Protein AF-A0A7X2D5R6-F1 (afdb_monomer)

Sequence (200 aa):
YLMQLVDGNRIDLSFFNINRIDELRKDSLTEVLLDKDHIIPNLLDPSESSYLIKQPTEKLFNDCCDEFMFGLISHIPKTIWRKELPLLKAYIDVVLRKPLIKMFEWDIGIKTGFRTSIGKAGRHLQKYLEPEIYKEFEQTYTDSNYDNIWNSLFLFYKLFKKTAESVAQEYGFQFPEEAGKRALEFLKHIKQLPENARGR

Radius of gyration: 21.43 Å; Cα contacts (8 Å, |Δi|>4): 187; chains: 1; bounding box: 44×37×64 Å

Structure (mmCIF, N/CA/C/O backbone):
data_AF-A0A7X2D5R6-F1
#
_entry.id   AF-A0A7X2D5R6-F1
#
loop_
_atom_site.group_PDB
_atom_site.id
_atom_site.type_symbol
_atom_site.label_atom_id
_atom_site.label_alt_id
_atom_site.label_comp_id
_atom_site.label_asym_id
_atom_site.label_entity_id
_atom_site.label_seq_id
_atom_site.pdbx_PDB_ins_code
_atom_site.Cartn_x
_atom_site.Cartn_y
_atom_site.Cartn_z
_atom_site.occupancy
_atom_site.B_iso_or_equiv
_atom_site.auth_seq_id
_atom_site.auth_comp_id
_atom_site.auth_asym_id
_atom_site.auth_atom_id
_atom_site.pdbx_PDB_model_num
ATOM 1 N N . TYR A 1 1 ? -7.175 3.248 -27.393 1.00 88.81 1 TYR A N 1
ATOM 2 C CA . TYR A 1 1 ? -8.245 2.281 -27.684 1.00 88.81 1 TYR A CA 1
ATOM 3 C C . TYR A 1 1 ? -8.061 1.067 -26.803 1.00 88.81 1 TYR A C 1
ATOM 5 O O . TYR A 1 1 ? -6.948 0.579 -26.680 1.00 88.81 1 TYR A O 1
ATOM 13 N N . LEU A 1 2 ? -9.141 0.610 -26.177 1.00 92.25 2 LEU A N 1
ATOM 14 C CA . LEU A 1 2 ? -9.171 -0.635 -25.414 1.00 92.25 2 LEU A CA 1
ATOM 15 C C . LEU A 1 2 ? -10.038 -1.601 -26.215 1.00 92.25 2 LEU A C 1
ATOM 17 O O . LEU A 1 2 ? -11.188 -1.272 -26.507 1.00 92.25 2 LEU A O 1
ATOM 21 N N . MET A 1 3 ? -9.481 -2.733 -26.631 1.00 95.00 3 MET A N 1
ATOM 22 C CA . MET A 1 3 ? -10.167 -3.706 -27.479 1.00 95.00 3 MET A CA 1
ATOM 23 C C . MET A 1 3 ? -10.295 -5.030 -26.735 1.00 95.00 3 MET A C 1
ATOM 25 O O . MET A 1 3 ? -9.289 -5.620 -26.347 1.00 95.00 3 MET A O 1
ATOM 29 N N . GLN A 1 4 ? -11.533 -5.488 -26.555 1.00 96.06 4 GLN A N 1
ATOM 30 C CA . GLN A 1 4 ? -11.847 -6.826 -26.065 1.00 96.06 4 GLN A CA 1
ATOM 31 C C . GLN A 1 4 ? -12.240 -7.689 -27.266 1.00 96.06 4 GLN A C 1
ATOM 33 O O . GLN A 1 4 ? -13.256 -7.427 -27.909 1.00 96.06 4 GLN A O 1
ATOM 38 N N . LEU A 1 5 ? -11.415 -8.681 -27.586 1.00 95.56 5 LEU A N 1
ATOM 39 C CA . LEU A 1 5 ? -11.642 -9.597 -28.697 1.00 95.56 5 LEU A CA 1
ATOM 40 C C . LEU A 1 5 ? -12.599 -10.722 -28.282 1.00 95.56 5 LEU A C 1
ATOM 42 O O . LEU A 1 5 ? -12.761 -11.027 -27.097 1.00 95.56 5 LEU A O 1
ATOM 46 N N . VAL A 1 6 ? -13.250 -11.328 -29.279 1.00 96.94 6 VAL A N 1
ATOM 47 C CA . VAL A 1 6 ? -14.283 -12.367 -29.095 1.00 96.94 6 VAL A CA 1
ATOM 48 C C . VAL A 1 6 ? -13.713 -13.645 -28.472 1.00 96.94 6 VAL A C 1
ATOM 50 O O . VAL A 1 6 ? -14.423 -14.364 -27.778 1.00 96.94 6 VAL A O 1
ATOM 53 N N . ASP A 1 7 ? -12.425 -13.905 -28.676 1.00 96.00 7 ASP A N 1
ATOM 54 C CA . ASP A 1 7 ? -11.695 -15.030 -28.087 1.00 96.00 7 ASP A CA 1
ATOM 55 C C . ASP A 1 7 ? -11.269 -14.789 -26.623 1.00 96.00 7 ASP A C 1
ATOM 57 O O . ASP A 1 7 ? -10.663 -15.660 -26.004 1.00 96.00 7 ASP A O 1
ATOM 61 N N . GLY A 1 8 ? -11.584 -13.619 -26.057 1.00 95.00 8 GLY A N 1
ATOM 62 C CA . GLY A 1 8 ? -11.237 -13.243 -24.688 1.00 95.00 8 GLY A CA 1
ATOM 63 C C . GLY A 1 8 ? -9.917 -12.479 -24.551 1.00 95.00 8 GLY A C 1
ATOM 64 O O . GLY A 1 8 ? -9.664 -11.925 -23.478 1.00 95.00 8 GLY A O 1
ATOM 65 N N . ASN A 1 9 ? -9.109 -12.360 -25.611 1.00 95.94 9 ASN A N 1
ATOM 66 C CA . ASN A 1 9 ? -7.891 -11.553 -25.575 1.00 95.94 9 ASN A CA 1
ATOM 67 C C . ASN A 1 9 ? -8.219 -10.057 -25.488 1.00 95.94 9 ASN A C 1
ATOM 69 O O . ASN A 1 9 ? -9.166 -9.563 -26.103 1.00 95.94 9 ASN A O 1
ATOM 73 N N . ARG A 1 10 ? -7.408 -9.314 -24.733 1.00 96.31 10 ARG A N 1
ATOM 74 C CA . ARG A 1 10 ? -7.518 -7.858 -24.618 1.00 96.31 10 ARG A CA 1
ATOM 75 C C . ARG A 1 10 ? -6.258 -7.195 -25.154 1.00 96.31 10 ARG A C 1
ATOM 77 O O . ARG A 1 10 ? -5.157 -7.556 -24.753 1.00 96.31 10 ARG A O 1
ATOM 84 N N . ILE A 1 11 ? -6.440 -6.192 -26.008 1.00 95.44 11 ILE A N 1
ATOM 85 C CA . ILE A 1 11 ? -5.359 -5.365 -26.547 1.00 95.44 11 ILE A CA 1
ATOM 86 C C . ILE A 1 11 ? -5.636 -3.906 -26.194 1.00 95.44 11 ILE A C 1
ATOM 88 O O . ILE A 1 11 ? -6.674 -3.346 -26.557 1.00 95.44 11 ILE A O 1
ATOM 92 N N . ASP A 1 12 ? -4.672 -3.276 -25.530 1.00 94.81 12 ASP A N 1
ATOM 93 C CA . ASP A 1 12 ? -4.676 -1.841 -25.271 1.00 94.81 12 ASP A CA 1
ATOM 94 C C . ASP A 1 12 ? -3.783 -1.167 -26.327 1.00 94.81 12 ASP A C 1
ATOM 96 O O . ASP A 1 12 ? -2.559 -1.233 -26.268 1.00 94.81 12 ASP A O 1
ATOM 100 N N . LEU A 1 13 ? -4.403 -0.534 -27.328 1.00 94.25 13 LEU A N 1
ATOM 101 C CA . LEU A 1 13 ? -3.713 0.148 -28.428 1.00 94.25 13 LEU A CA 1
ATOM 102 C C . LEU A 1 13 ? -3.698 1.658 -28.197 1.00 94.25 13 LEU A C 1
ATOM 104 O O . LEU A 1 13 ? -4.754 2.281 -28.064 1.00 94.25 13 LEU A O 1
ATOM 108 N N . SER A 1 14 ? -2.521 2.271 -28.229 1.00 91.06 14 SER A N 1
ATOM 109 C CA . SER A 1 14 ? -2.362 3.718 -28.065 1.00 91.06 14 SER A CA 1
ATOM 110 C C . SER A 1 14 ? -1.668 4.343 -29.270 1.00 91.06 14 SER A C 1
ATOM 112 O O . SER A 1 14 ? -0.800 3.730 -29.881 1.00 91.06 14 SER A O 1
ATOM 114 N N . PHE A 1 15 ? -2.055 5.576 -29.599 1.00 91.44 15 PHE A N 1
ATOM 115 C CA . PHE A 1 15 ? -1.402 6.396 -30.616 1.00 91.44 15 PHE A CA 1
ATOM 116 C C . PHE A 1 15 ? -0.708 7.560 -29.921 1.00 91.44 15 PHE A C 1
ATOM 118 O O . PHE A 1 15 ? -1.297 8.204 -29.050 1.00 91.44 15 PHE A O 1
ATOM 125 N N . PHE A 1 16 ? 0.526 7.845 -30.318 1.00 89.50 16 PHE A N 1
ATOM 126 C CA . PHE A 1 16 ? 1.316 8.932 -29.755 1.00 89.50 16 PHE A CA 1
ATOM 127 C C . PHE A 1 16 ? 1.839 9.827 -30.873 1.00 89.50 16 PHE A C 1
ATOM 129 O O . PHE A 1 16 ? 2.088 9.373 -31.988 1.00 89.50 16 PHE A O 1
ATOM 136 N N . ASN A 1 17 ? 1.984 11.118 -30.575 1.00 92.38 17 ASN A N 1
ATOM 137 C CA . ASN A 1 17 ? 2.644 12.045 -31.483 1.00 92.38 17 ASN A CA 1
ATOM 138 C C . ASN A 1 17 ? 4.143 11.721 -31.532 1.00 92.38 17 ASN A C 1
ATOM 140 O O . ASN A 1 17 ? 4.739 11.442 -30.491 1.00 92.38 17 ASN A O 1
ATOM 144 N N . ILE A 1 18 ? 4.749 11.810 -32.716 1.00 91.00 18 ILE A N 1
ATOM 145 C CA . ILE A 1 18 ? 6.157 11.463 -32.921 1.00 91.00 18 ILE A CA 1
ATOM 146 C C . ILE A 1 18 ? 7.123 12.283 -32.057 1.00 91.00 18 ILE A C 1
ATOM 148 O O . ILE A 1 18 ? 8.162 11.786 -31.643 1.00 91.00 18 ILE A O 1
ATOM 152 N N . ASN A 1 19 ? 6.735 13.495 -31.658 1.00 91.88 19 ASN A N 1
ATOM 153 C CA . ASN A 1 19 ? 7.523 14.337 -30.757 1.00 91.88 19 ASN A CA 1
ATOM 154 C C . ASN A 1 19 ? 7.674 13.744 -29.340 1.00 91.88 19 ASN A C 1
ATOM 156 O O . ASN A 1 19 ? 8.406 14.291 -28.523 1.00 91.88 19 ASN A O 1
ATOM 160 N N . ARG A 1 20 ? 6.965 12.652 -29.022 1.00 90.06 20 ARG A N 1
ATOM 161 C CA . ARG A 1 20 ? 7.019 11.937 -27.736 1.00 90.06 20 ARG A CA 1
ATOM 162 C C . ARG A 1 20 ? 7.785 10.616 -27.822 1.00 90.06 20 ARG A C 1
ATOM 164 O O . ARG A 1 20 ? 7.704 9.815 -26.896 1.00 90.06 20 ARG A O 1
ATOM 171 N N . ILE A 1 21 ? 8.508 10.364 -28.914 1.00 89.00 21 ILE A N 1
ATOM 172 C CA . ILE A 1 21 ? 9.178 9.079 -29.162 1.00 89.00 21 ILE A CA 1
ATOM 173 C C . ILE A 1 21 ? 10.185 8.697 -28.069 1.00 89.00 21 ILE A C 1
ATOM 175 O O . ILE A 1 21 ? 10.327 7.522 -27.742 1.00 89.00 21 ILE A O 1
ATOM 179 N N . ASP A 1 22 ? 10.806 9.682 -27.416 1.00 86.81 22 ASP A N 1
ATOM 180 C CA . ASP A 1 22 ? 11.713 9.441 -26.291 1.00 86.81 22 ASP A CA 1
ATOM 181 C C . ASP A 1 22 ? 11.013 8.866 -25.051 1.00 86.81 22 ASP A C 1
ATOM 183 O O . ASP A 1 22 ? 11.663 8.260 -24.197 1.00 86.81 22 ASP A O 1
ATOM 187 N N . GLU A 1 23 ? 9.687 8.991 -24.939 1.00 88.56 23 GLU A N 1
ATOM 188 C CA . GLU A 1 23 ? 8.932 8.372 -23.848 1.00 88.56 23 GLU A CA 1
ATOM 189 C C . GLU A 1 23 ? 8.935 6.842 -23.916 1.00 88.56 23 GLU A C 1
ATOM 191 O O . GLU A 1 23 ? 8.762 6.210 -22.875 1.00 88.56 23 GLU A O 1
ATOM 196 N N . LEU A 1 24 ? 9.203 6.250 -25.088 1.00 84.00 24 LEU A N 1
ATOM 197 C CA . LEU A 1 24 ? 9.326 4.797 -25.260 1.00 84.00 24 LEU A CA 1
ATOM 198 C C . LEU A 1 24 ? 10.438 4.201 -24.385 1.00 84.00 24 LEU A C 1
ATOM 200 O O . LEU A 1 24 ? 10.332 3.065 -23.939 1.00 84.00 24 LEU A O 1
ATOM 204 N N . ARG A 1 25 ? 11.471 4.986 -24.050 1.00 83.31 25 ARG A N 1
ATOM 205 C CA . ARG A 1 25 ? 12.574 4.549 -23.176 1.00 83.31 25 ARG A CA 1
ATOM 206 C C . ARG A 1 25 ? 12.156 4.346 -21.716 1.00 83.31 25 ARG A C 1
ATOM 208 O O . ARG A 1 25 ? 12.940 3.819 -20.931 1.00 83.31 25 ARG A O 1
ATOM 215 N N . LYS A 1 26 ? 10.973 4.830 -21.315 1.00 84.44 26 LYS A N 1
ATOM 216 C CA . LYS A 1 26 ? 10.510 4.767 -19.919 1.00 84.44 26 LYS A CA 1
ATOM 217 C C . LYS A 1 26 ? 10.026 3.377 -19.524 1.00 84.44 26 LYS A C 1
ATOM 219 O O . LYS A 1 26 ? 10.131 3.034 -18.348 1.00 84.44 26 LYS A O 1
ATOM 224 N N . ASP A 1 27 ? 9.468 2.628 -20.471 1.00 88.12 27 ASP A N 1
ATOM 225 C CA . ASP A 1 27 ? 8.954 1.284 -20.234 1.00 88.12 27 ASP A CA 1
ATOM 226 C C . ASP A 1 27 ? 9.955 0.264 -20.762 1.00 88.12 27 ASP A C 1
ATOM 228 O O . ASP A 1 27 ? 10.171 0.150 -21.972 1.00 88.12 27 ASP A O 1
ATOM 232 N N . SER A 1 28 ? 10.573 -0.470 -19.840 1.00 89.69 28 SER A N 1
ATOM 233 C CA . SER A 1 28 ? 11.594 -1.451 -20.182 1.00 89.69 28 SER A CA 1
ATOM 234 C C . SER A 1 28 ? 11.036 -2.683 -20.883 1.00 89.69 28 SER A C 1
ATOM 236 O O . SER A 1 28 ? 11.834 -3.478 -21.351 1.00 89.69 28 SER A O 1
ATOM 238 N N . LEU A 1 29 ? 9.713 -2.862 -20.971 1.00 92.50 29 LEU A N 1
ATOM 239 C CA . LEU A 1 29 ? 9.083 -3.955 -21.722 1.00 92.50 29 LEU A CA 1
ATOM 240 C C . LEU A 1 29 ? 8.778 -3.589 -23.185 1.00 92.50 29 LEU A C 1
ATOM 242 O O . LEU A 1 29 ? 8.129 -4.363 -23.886 1.00 92.50 29 LEU A O 1
ATOM 246 N N . THR A 1 30 ? 9.211 -2.416 -23.654 1.00 91.19 30 THR A N 1
ATOM 247 C CA . THR A 1 30 ? 8.943 -1.966 -25.025 1.00 91.19 30 THR A CA 1
ATOM 248 C C . THR A 1 30 ? 9.749 -2.770 -26.041 1.00 91.19 30 THR A C 1
ATOM 250 O O . THR A 1 30 ? 10.976 -2.752 -26.018 1.00 91.19 30 THR A O 1
ATOM 253 N N . GLU A 1 31 ? 9.054 -3.392 -26.991 1.00 91.81 31 GLU A N 1
ATOM 254 C CA . GLU A 1 31 ? 9.646 -4.088 -28.134 1.00 91.81 31 GLU A CA 1
ATOM 255 C C . GLU A 1 31 ? 9.260 -3.392 -29.448 1.00 91.81 31 GLU A C 1
ATOM 257 O O . GLU A 1 31 ? 8.090 -3.075 -29.688 1.00 91.81 31 GLU A O 1
ATOM 262 N N . VAL A 1 32 ? 10.248 -3.140 -30.312 1.00 91.75 32 VAL A N 1
ATOM 263 C CA . VAL A 1 32 ? 10.026 -2.505 -31.617 1.00 91.75 32 VAL A CA 1
ATOM 264 C C . VAL A 1 32 ? 9.710 -3.569 -32.655 1.00 91.75 32 VAL A C 1
ATOM 266 O O . VAL A 1 32 ? 10.590 -4.296 -33.102 1.00 91.75 32 VAL A O 1
ATOM 269 N N . LEU A 1 33 ? 8.452 -3.618 -33.089 1.00 93.88 33 LEU A N 1
ATOM 270 C CA . LEU A 1 33 ? 8.025 -4.545 -34.141 1.00 93.88 33 LEU A CA 1
ATOM 271 C C . LEU A 1 33 ? 8.303 -4.010 -35.556 1.00 93.88 33 LEU A C 1
ATOM 273 O O . LEU A 1 33 ? 8.523 -4.789 -36.479 1.00 93.88 33 LEU A O 1
ATOM 277 N N . LEU A 1 34 ? 8.253 -2.686 -35.745 1.00 93.81 34 LEU A N 1
ATOM 278 C CA . LEU A 1 34 ? 8.471 -2.033 -37.037 1.00 93.81 34 LEU A CA 1
ATOM 279 C C . LEU A 1 34 ? 8.881 -0.567 -36.852 1.00 93.81 34 LEU A C 1
ATOM 281 O O . LEU A 1 34 ? 8.163 0.195 -36.206 1.00 93.81 34 LEU A O 1
ATOM 285 N N . ASP A 1 35 ? 9.968 -0.165 -37.509 1.00 93.62 35 ASP A N 1
ATOM 286 C CA . ASP A 1 35 ? 10.365 1.233 -37.693 1.00 93.62 35 ASP A CA 1
ATOM 287 C C . ASP A 1 35 ? 10.563 1.504 -39.187 1.00 93.62 35 ASP A C 1
ATOM 289 O O . ASP A 1 35 ? 11.432 0.905 -39.819 1.00 93.62 35 ASP A O 1
ATOM 293 N N . LYS A 1 36 ? 9.719 2.358 -39.769 1.00 94.94 36 LYS A N 1
ATOM 294 C CA . LYS A 1 36 ? 9.753 2.653 -41.211 1.00 94.94 36 LYS A CA 1
ATOM 295 C C . LYS A 1 36 ? 10.716 3.779 -41.567 1.00 94.94 36 LYS A C 1
ATOM 297 O O . LYS A 1 36 ? 11.232 3.789 -42.678 1.00 94.94 36 LYS A O 1
ATOM 302 N N . ASP A 1 37 ? 10.921 4.706 -40.638 1.00 94.31 37 ASP A N 1
ATOM 303 C CA . ASP A 1 37 ? 11.643 5.957 -40.877 1.00 94.31 37 ASP A CA 1
ATOM 304 C C . ASP A 1 37 ? 12.981 5.999 -40.118 1.00 94.31 37 ASP A C 1
ATOM 306 O O . ASP A 1 37 ? 13.715 6.980 -40.216 1.00 94.31 37 ASP A O 1
ATOM 310 N N . HIS A 1 38 ? 13.313 4.930 -39.381 1.00 91.38 38 HIS A N 1
ATOM 311 C CA . HIS A 1 38 ? 14.522 4.808 -38.557 1.00 91.38 38 HIS A CA 1
ATOM 312 C C . HIS A 1 38 ? 14.634 5.907 -37.489 1.00 91.38 38 HIS A C 1
ATOM 314 O O . HIS A 1 38 ? 15.718 6.417 -37.202 1.00 91.38 38 HIS A O 1
ATOM 320 N N . ILE A 1 39 ? 13.491 6.296 -36.925 1.00 91.31 39 ILE A N 1
ATOM 321 C CA . ILE A 1 39 ? 13.370 7.383 -35.945 1.00 91.31 39 ILE A CA 1
ATOM 322 C C . ILE A 1 39 ? 13.212 6.875 -34.513 1.00 91.31 39 ILE A C 1
ATOM 324 O O . ILE A 1 39 ? 13.347 7.661 -33.574 1.00 91.31 39 ILE A O 1
ATOM 328 N N . ILE A 1 40 ? 12.929 5.583 -34.320 1.00 90.50 40 ILE A N 1
ATOM 329 C CA . ILE A 1 40 ? 12.796 4.999 -32.988 1.00 90.50 40 ILE A CA 1
ATOM 330 C C . ILE A 1 40 ? 14.186 4.951 -32.335 1.00 90.50 40 ILE A C 1
ATOM 332 O O . ILE A 1 40 ? 15.144 4.465 -32.940 1.00 90.50 40 ILE A O 1
ATOM 336 N N . PRO A 1 41 ? 14.338 5.469 -31.100 1.00 86.69 41 PRO A N 1
ATOM 337 C CA . PRO A 1 41 ? 15.615 5.434 -30.409 1.00 86.69 41 PRO A CA 1
ATOM 338 C C . PRO A 1 41 ? 16.054 3.995 -30.154 1.00 86.69 41 PRO A C 1
ATOM 340 O O . PRO A 1 41 ? 15.226 3.103 -29.999 1.00 86.69 41 PRO A O 1
ATOM 343 N N . ASN A 1 42 ? 17.364 3.787 -30.023 1.00 85.69 42 ASN A N 1
ATOM 344 C CA . ASN A 1 42 ? 17.878 2.484 -29.623 1.00 85.69 42 ASN A CA 1
ATOM 345 C C . ASN A 1 42 ? 17.340 2.126 -28.226 1.00 85.69 42 ASN A C 1
ATOM 347 O O . ASN A 1 42 ? 17.642 2.821 -27.247 1.00 85.69 42 ASN A O 1
ATOM 351 N N . LEU A 1 43 ? 16.509 1.087 -28.158 1.00 87.12 43 LEU A N 1
ATOM 352 C CA . LEU A 1 43 ? 15.939 0.569 -26.920 1.00 87.12 43 LEU A CA 1
ATOM 353 C C . LEU A 1 43 ? 16.800 -0.591 -26.418 1.00 87.12 43 LEU A C 1
ATOM 355 O O . LEU A 1 43 ? 17.436 -1.294 -27.199 1.00 87.12 43 LEU A O 1
ATOM 359 N N . LEU A 1 44 ? 16.839 -0.768 -25.099 1.00 85.69 44 LEU A N 1
ATOM 360 C CA . LEU A 1 44 ? 17.411 -1.974 -24.507 1.00 85.69 44 LEU A CA 1
ATOM 361 C C . LEU A 1 44 ? 16.471 -3.158 -24.744 1.00 85.69 44 LEU A C 1
ATOM 363 O O . LEU A 1 44 ? 15.273 -2.959 -24.950 1.00 85.69 44 LEU A O 1
ATOM 367 N N . ASP A 1 45 ? 17.012 -4.372 -24.650 1.00 87.00 45 ASP A N 1
ATOM 368 C CA . ASP A 1 45 ? 16.201 -5.584 -24.729 1.00 87.00 45 ASP A CA 1
ATOM 369 C C . ASP A 1 45 ? 15.071 -5.560 -23.680 1.00 87.00 45 ASP A C 1
ATOM 371 O O . ASP A 1 45 ? 15.314 -5.170 -22.522 1.00 87.00 45 ASP A O 1
ATOM 375 N N . PRO A 1 46 ? 13.847 -5.988 -24.057 1.00 89.06 46 PRO A N 1
ATOM 376 C CA . PRO A 1 46 ? 12.711 -5.998 -23.154 1.00 89.06 46 PRO A CA 1
ATOM 377 C C . PRO A 1 46 ? 13.016 -6.727 -21.840 1.00 89.06 46 PRO A C 1
ATOM 379 O O . PRO A 1 46 ? 13.443 -7.881 -21.819 1.00 89.06 46 PRO A O 1
ATOM 382 N N . SER A 1 47 ? 12.790 -6.050 -20.717 1.00 89.06 47 SER A N 1
ATOM 383 C CA . SER A 1 47 ? 13.041 -6.562 -19.366 1.00 89.06 47 SER A CA 1
ATOM 384 C C . SER A 1 47 ? 12.059 -5.977 -18.354 1.00 89.06 47 SER A C 1
ATOM 386 O O . SER A 1 47 ? 11.390 -4.983 -18.620 1.00 89.06 47 SER A O 1
ATOM 388 N N . GLU A 1 48 ? 12.001 -6.534 -17.144 1.00 87.62 48 GLU A N 1
ATOM 389 C CA . GLU A 1 48 ? 11.170 -5.995 -16.051 1.00 87.62 48 GLU A CA 1
ATOM 390 C C . GLU A 1 48 ? 11.850 -4.850 -15.272 1.00 87.62 48 GLU A C 1
ATOM 392 O O . GLU A 1 48 ? 11.352 -4.415 -14.233 1.00 87.62 48 GLU A O 1
ATOM 397 N N . SER A 1 49 ? 12.993 -4.347 -15.749 1.00 88.94 49 SER A N 1
ATOM 398 C CA . SER A 1 49 ? 13.850 -3.412 -15.007 1.00 88.94 49 SER A CA 1
ATOM 399 C C . SER A 1 49 ? 13.142 -2.128 -14.545 1.00 88.94 49 SER A C 1
ATOM 401 O O . SER A 1 49 ? 13.378 -1.679 -13.422 1.00 88.94 49 SER A O 1
ATOM 403 N N . SER A 1 50 ? 12.220 -1.559 -15.332 1.00 89.75 50 SER A N 1
ATOM 404 C CA . SER A 1 50 ? 11.448 -0.367 -14.943 1.00 89.75 50 SER A CA 1
ATOM 405 C C . SER A 1 50 ? 10.388 -0.631 -13.867 1.00 89.75 50 SER A C 1
ATOM 407 O O . SER A 1 50 ? 9.890 0.320 -13.261 1.00 89.75 50 SER A O 1
ATOM 409 N N . TYR A 1 51 ? 10.051 -1.899 -13.615 1.00 91.19 51 TYR A N 1
ATOM 410 C CA . TYR A 1 51 ? 9.042 -2.346 -12.646 1.00 91.19 51 TYR A CA 1
ATOM 411 C C . TYR A 1 51 ? 9.638 -2.833 -11.326 1.00 91.19 51 TYR A C 1
ATOM 413 O O . TYR A 1 51 ? 8.886 -3.144 -10.393 1.00 91.19 51 TYR A O 1
ATOM 421 N N . LEU A 1 52 ? 10.969 -2.911 -11.247 1.00 94.81 52 LEU A N 1
ATOM 422 C CA . LEU A 1 52 ? 11.669 -3.276 -10.028 1.00 94.81 52 LEU A CA 1
ATOM 423 C C . LEU A 1 52 ? 11.418 -2.247 -8.930 1.00 94.81 52 LEU A C 1
ATOM 425 O O . LEU A 1 52 ? 11.277 -1.042 -9.172 1.00 94.81 52 LEU A O 1
ATOM 429 N N . ILE A 1 53 ? 11.385 -2.746 -7.700 1.00 95.75 53 ILE A N 1
ATOM 430 C CA . ILE A 1 53 ? 11.265 -1.908 -6.515 1.00 95.75 53 ILE A CA 1
ATOM 431 C C . ILE A 1 53 ? 12.431 -0.922 -6.478 1.00 95.75 53 ILE A C 1
ATOM 433 O O . ILE A 1 53 ? 13.591 -1.289 -6.662 1.00 95.75 53 ILE A O 1
ATOM 437 N N . LYS A 1 54 ? 12.121 0.340 -6.183 1.00 95.12 54 LYS A N 1
ATOM 438 C CA . LYS A 1 54 ? 13.127 1.386 -5.984 1.00 95.12 54 LYS A CA 1
ATOM 439 C C . LYS A 1 54 ? 13.395 1.578 -4.500 1.00 95.12 54 LYS A C 1
ATOM 441 O O . LYS A 1 54 ? 12.461 1.567 -3.696 1.00 95.12 54 LYS A O 1
ATOM 446 N N . GLN A 1 55 ? 14.661 1.802 -4.164 1.00 97.19 55 GLN A N 1
ATOM 447 C CA . GLN A 1 55 ? 15.072 2.082 -2.791 1.00 97.19 55 GLN A CA 1
ATOM 448 C C . GLN A 1 55 ? 14.348 3.324 -2.243 1.00 97.19 55 GLN A C 1
ATOM 450 O O . GLN A 1 55 ? 14.160 4.295 -2.990 1.00 97.19 55 GLN A O 1
ATOM 455 N N . PRO A 1 56 ? 13.917 3.311 -0.970 1.00 97.69 56 PRO A N 1
ATOM 456 C CA . PRO A 1 56 ? 13.384 4.502 -0.331 1.00 97.69 56 PRO A CA 1
ATOM 457 C C . PRO A 1 56 ? 14.486 5.547 -0.146 1.00 97.69 56 PRO A C 1
ATOM 459 O O . PRO A 1 56 ? 15.620 5.227 0.199 1.00 97.69 56 PRO A O 1
ATOM 462 N N . THR A 1 57 ? 14.129 6.816 -0.313 1.00 98.25 57 THR A N 1
ATOM 463 C CA . THR A 1 57 ? 14.871 7.906 0.326 1.00 98.25 57 THR A CA 1
ATOM 464 C C . THR A 1 57 ? 14.242 8.187 1.685 1.00 98.25 57 THR A C 1
ATOM 466 O O . THR A 1 57 ? 13.055 7.915 1.875 1.00 98.25 57 THR A O 1
ATOM 469 N N . GLU A 1 58 ? 14.996 8.793 2.604 1.00 98.31 58 GLU A N 1
ATOM 470 C CA . GLU A 1 58 ? 14.463 9.201 3.911 1.00 98.31 58 GLU A CA 1
ATOM 471 C C . GLU A 1 58 ? 13.212 10.077 3.755 1.00 98.31 58 GLU A C 1
ATOM 473 O O . GLU A 1 58 ? 12.203 9.862 4.420 1.00 98.31 58 GLU A O 1
ATOM 478 N N . LYS A 1 59 ? 13.225 11.006 2.787 1.00 98.25 59 LYS A N 1
ATOM 479 C CA . LYS A 1 59 ? 12.060 11.840 2.480 1.00 98.25 59 LYS A CA 1
ATOM 480 C C . LYS A 1 59 ? 10.840 11.001 2.082 1.00 98.25 59 LYS A C 1
ATOM 482 O O . LYS A 1 59 ? 9.763 11.221 2.620 1.00 98.25 59 LYS A O 1
ATOM 487 N N . LEU A 1 60 ? 10.992 10.058 1.147 1.00 98.25 60 LEU A N 1
ATOM 488 C CA . LEU A 1 60 ? 9.872 9.222 0.699 1.00 98.25 60 LEU A CA 1
ATOM 489 C C . LEU A 1 60 ? 9.341 8.340 1.833 1.00 98.25 60 LEU A C 1
ATOM 491 O O . LEU A 1 60 ? 8.131 8.151 1.940 1.00 98.25 60 LEU A O 1
ATOM 495 N N . PHE A 1 61 ? 10.235 7.817 2.672 1.00 98.69 61 PHE A N 1
ATOM 496 C CA . PHE A 1 61 ? 9.865 7.059 3.861 1.00 98.69 61 PHE A CA 1
ATOM 497 C C . PHE A 1 61 ? 9.045 7.912 4.843 1.00 98.69 61 PHE A C 1
ATOM 499 O O . PHE A 1 61 ? 7.971 7.482 5.269 1.00 98.69 61 PHE A O 1
ATOM 506 N N . ASN A 1 62 ? 9.503 9.131 5.140 1.00 98.31 62 ASN A N 1
ATOM 507 C CA . ASN A 1 62 ? 8.808 10.062 6.030 1.00 98.31 62 ASN A CA 1
ATOM 508 C C . ASN A 1 62 ? 7.444 10.476 5.465 1.00 98.31 62 ASN A C 1
ATOM 510 O O . ASN A 1 62 ? 6.447 10.361 6.170 1.00 98.31 62 ASN A O 1
ATOM 514 N N . ASP A 1 63 ? 7.372 10.841 4.180 1.00 98.06 63 ASP A N 1
ATOM 515 C CA . ASP A 1 63 ? 6.107 11.183 3.515 1.00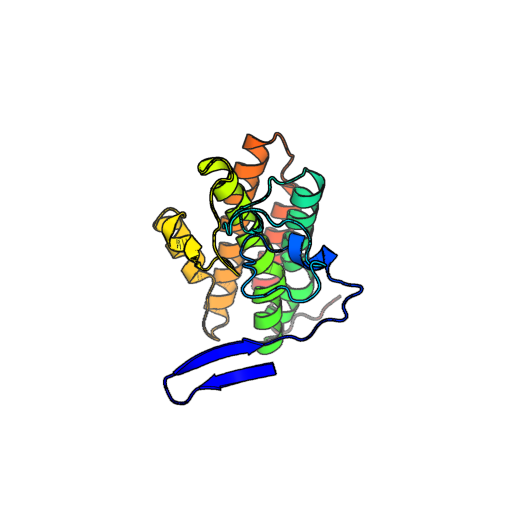 98.06 63 ASP A CA 1
ATOM 516 C C . ASP A 1 63 ? 5.093 10.019 3.609 1.00 98.06 63 ASP A C 1
ATOM 518 O O . ASP A 1 63 ? 3.903 10.234 3.840 1.00 98.06 63 ASP A O 1
ATOM 522 N N . CYS A 1 64 ? 5.561 8.773 3.457 1.00 98.25 64 CYS A N 1
ATOM 523 C CA . CYS A 1 64 ? 4.730 7.570 3.565 1.00 98.25 64 CYS A CA 1
ATOM 524 C C . CYS A 1 64 ? 4.205 7.358 4.995 1.00 98.25 64 CYS A C 1
ATOM 526 O O . CYS A 1 64 ? 3.025 7.050 5.184 1.00 98.25 64 CYS A O 1
ATOM 528 N N . CYS A 1 65 ? 5.063 7.547 6.005 1.00 98.25 65 CYS A N 1
ATOM 529 C CA . CYS A 1 65 ? 4.659 7.510 7.411 1.00 98.25 65 CYS A CA 1
ATOM 530 C C . CYS A 1 65 ? 3.629 8.601 7.729 1.00 98.25 65 CYS A C 1
ATOM 532 O O . CYS A 1 65 ? 2.615 8.314 8.367 1.00 98.25 65 CYS A O 1
ATOM 534 N N . ASP A 1 66 ? 3.855 9.824 7.253 1.00 96.62 66 ASP A N 1
ATOM 535 C CA . ASP A 1 66 ? 2.968 10.960 7.490 1.00 96.62 66 ASP A CA 1
ATOM 536 C C . ASP A 1 66 ? 1.595 10.755 6.842 1.00 96.62 66 ASP A C 1
ATOM 538 O O . ASP A 1 66 ? 0.580 10.939 7.514 1.00 96.62 66 ASP A O 1
ATOM 542 N N . GLU A 1 67 ? 1.534 10.310 5.580 1.00 95.75 67 GLU A N 1
ATOM 543 C CA . GLU A 1 67 ? 0.270 10.011 4.884 1.00 95.75 67 GLU A CA 1
ATOM 544 C C . GLU A 1 67 ? -0.547 8.961 5.654 1.00 95.75 67 GLU A C 1
ATOM 546 O O . GLU A 1 67 ? -1.743 9.150 5.908 1.00 95.75 67 GLU A O 1
ATOM 551 N N . PHE A 1 68 ? 0.114 7.888 6.097 1.00 97.38 68 PHE A N 1
ATOM 552 C CA . PHE A 1 68 ? -0.529 6.810 6.840 1.00 97.38 68 PHE A CA 1
ATOM 553 C C . PHE A 1 68 ? -1.062 7.278 8.204 1.00 97.38 68 PHE A C 1
ATOM 555 O O . PHE A 1 68 ? -2.236 7.065 8.528 1.00 97.38 68 PHE A O 1
ATOM 562 N N . MET A 1 69 ? -0.225 7.950 9.005 1.00 96.81 69 MET A N 1
ATOM 563 C CA . MET A 1 69 ? -0.622 8.434 10.331 1.00 96.81 69 MET A CA 1
ATOM 564 C C . MET A 1 69 ? -1.695 9.512 10.233 1.00 96.81 69 MET A C 1
ATOM 566 O O . MET A 1 69 ? -2.652 9.491 11.009 1.00 96.81 69 MET A O 1
ATOM 570 N N . PHE A 1 70 ? -1.589 10.412 9.250 1.00 94.81 70 PHE A N 1
ATOM 571 C CA . PHE A 1 70 ? -2.597 11.431 8.994 1.00 94.81 70 PHE A CA 1
ATOM 572 C C . PHE A 1 70 ? -3.962 10.800 8.713 1.00 94.81 70 PHE A C 1
ATOM 574 O O . PHE A 1 70 ? -4.964 11.247 9.276 1.00 94.81 70 PHE A O 1
ATOM 581 N N . GLY A 1 71 ? -4.022 9.722 7.925 1.00 95.12 71 GLY A N 1
ATOM 582 C CA . GLY A 1 71 ? -5.254 8.965 7.686 1.00 95.12 71 GLY A CA 1
ATOM 583 C C . GLY A 1 71 ? -5.930 8.485 8.972 1.00 95.12 71 GLY A C 1
ATOM 584 O O . GLY A 1 71 ? -7.146 8.633 9.126 1.00 95.12 71 GLY A O 1
ATOM 585 N N . LEU A 1 72 ? -5.138 7.988 9.926 1.00 95.56 72 LEU A N 1
ATOM 586 C CA . LEU A 1 72 ? -5.610 7.473 11.213 1.00 95.56 72 LEU A CA 1
ATOM 587 C C . LEU A 1 72 ? -6.003 8.552 12.235 1.00 95.56 72 LEU A C 1
ATOM 589 O O . LEU A 1 72 ? -6.634 8.209 13.231 1.00 95.56 72 LEU A O 1
ATOM 593 N N . ILE A 1 73 ? -5.687 9.833 12.006 1.00 93.62 73 ILE A N 1
ATOM 594 C CA . ILE A 1 73 ? -6.076 10.947 12.902 1.00 93.62 73 ILE A CA 1
ATOM 595 C C . ILE A 1 73 ? -7.051 11.953 12.284 1.00 93.62 73 ILE A C 1
ATOM 597 O O . ILE A 1 73 ? -7.604 12.797 12.990 1.00 93.62 73 ILE A O 1
ATOM 601 N N . SER A 1 74 ? -7.273 11.900 10.972 1.00 90.06 74 SER A N 1
ATOM 602 C CA . SER A 1 74 ? -8.059 12.908 10.255 1.00 90.06 74 SER A CA 1
ATOM 603 C C . SER A 1 74 ? -9.470 12.416 9.935 1.00 90.06 74 SER A C 1
ATOM 605 O O . SER A 1 74 ? -10.413 12.677 10.690 1.00 90.06 74 SER A O 1
ATOM 607 N N . HIS A 1 75 ? -9.625 11.747 8.797 1.00 85.94 75 HIS A N 1
ATOM 608 C CA . HIS A 1 75 ? -10.906 11.477 8.164 1.00 85.94 75 HIS A CA 1
ATOM 609 C C . HIS A 1 75 ? -11.443 10.103 8.556 1.00 85.94 75 HIS A C 1
ATOM 611 O O . HIS A 1 75 ? -12.595 10.005 8.968 1.00 85.94 75 HIS A O 1
ATOM 617 N N . ILE A 1 76 ? -10.604 9.061 8.536 1.00 96.44 76 ILE A N 1
ATOM 618 C CA . ILE A 1 76 ? -11.045 7.671 8.720 1.00 96.44 76 ILE A CA 1
ATOM 619 C C . ILE A 1 76 ? -11.770 7.453 10.052 1.00 96.44 76 ILE A C 1
ATOM 621 O O . ILE A 1 76 ? -12.901 6.966 9.995 1.00 96.44 76 ILE A O 1
ATOM 625 N N . PRO A 1 77 ? -11.227 7.854 11.224 1.00 95.69 77 PRO A N 1
ATOM 626 C CA . PRO A 1 77 ? -11.922 7.658 12.499 1.00 95.69 77 PRO A CA 1
ATOM 627 C C . PRO A 1 77 ? -13.290 8.351 12.541 1.00 95.69 77 PRO A C 1
ATOM 629 O O . PRO A 1 77 ? -14.261 7.800 13.052 1.00 95.69 77 PRO A O 1
ATOM 632 N N . LYS A 1 78 ? -13.396 9.550 11.958 1.00 93.06 78 LYS A N 1
ATOM 633 C CA . LYS A 1 78 ? -14.652 10.309 11.924 1.00 93.06 78 LYS A CA 1
ATOM 634 C C . LYS A 1 78 ? -15.666 9.650 10.991 1.00 93.06 78 LYS A C 1
ATOM 636 O O . LYS A 1 78 ? -16.825 9.508 11.360 1.00 93.06 78 LYS A O 1
ATOM 641 N N . THR A 1 79 ? -15.232 9.218 9.811 1.00 96.31 79 THR A N 1
ATOM 642 C CA . THR A 1 79 ? -16.080 8.571 8.802 1.00 96.31 79 THR A CA 1
ATOM 643 C C . THR A 1 79 ? -16.615 7.219 9.289 1.00 96.31 79 THR A C 1
ATOM 645 O O . THR A 1 79 ? -17.793 6.922 9.085 1.00 96.31 79 THR A O 1
ATOM 648 N N . ILE A 1 80 ? -15.801 6.418 9.994 1.00 96.81 80 ILE A N 1
ATOM 649 C CA . ILE A 1 80 ? -16.278 5.165 10.603 1.00 96.81 80 ILE A CA 1
ATOM 650 C C . ILE A 1 80 ? -17.253 5.418 11.754 1.00 96.81 80 ILE A C 1
ATOM 652 O O . ILE A 1 80 ? -18.281 4.750 11.826 1.00 96.81 80 ILE A O 1
ATOM 656 N N . TRP A 1 81 ? -16.996 6.425 12.595 1.00 95.44 81 TRP A N 1
ATOM 657 C CA . TRP A 1 81 ? -17.900 6.803 13.683 1.00 95.44 81 TRP A CA 1
ATOM 658 C C . TRP A 1 81 ? -19.262 7.294 13.164 1.00 95.44 81 TRP A C 1
ATOM 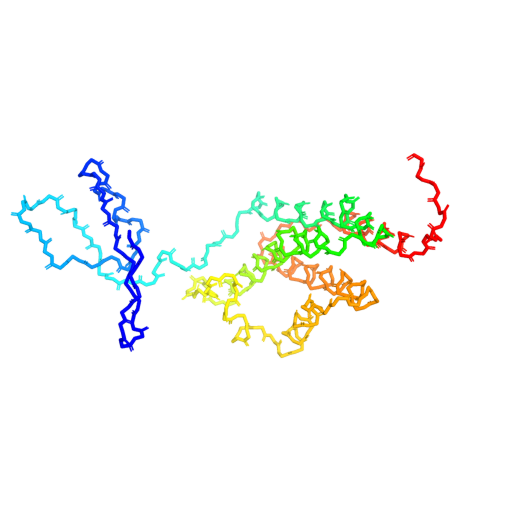660 O O . TRP A 1 81 ? -20.300 6.917 13.698 1.00 95.44 81 TRP A O 1
ATOM 670 N N . ARG A 1 82 ? -19.277 8.049 12.056 1.00 95.00 82 ARG A N 1
ATOM 671 C CA . ARG A 1 82 ? -20.505 8.513 11.376 1.00 95.00 82 ARG A CA 1
ATOM 672 C C . ARG A 1 82 ? -21.231 7.437 10.568 1.00 95.00 82 ARG A C 1
ATOM 674 O O . ARG A 1 82 ? -22.276 7.723 9.993 1.00 95.00 82 ARG A O 1
ATOM 681 N N . LYS A 1 83 ? -20.687 6.220 10.494 1.00 95.69 83 LYS A N 1
ATOM 682 C CA . LYS A 1 83 ? -21.222 5.121 9.680 1.00 95.69 83 LYS A CA 1
ATOM 683 C C . LYS A 1 83 ? -21.380 5.496 8.189 1.00 95.69 83 LYS A C 1
ATOM 685 O O . LYS A 1 83 ? -22.335 5.112 7.521 1.00 95.69 83 LYS A O 1
ATOM 690 N N . GLU A 1 84 ? -20.386 6.183 7.625 1.00 96.94 84 GLU A N 1
ATOM 691 C CA . GLU A 1 84 ? -20.340 6.581 6.206 1.00 96.94 84 GLU A CA 1
ATOM 692 C C . GLU A 1 84 ? -19.605 5.518 5.355 1.00 96.94 84 GLU A C 1
ATOM 694 O O . GLU A 1 84 ? -18.488 5.736 4.882 1.00 96.94 84 GLU A O 1
ATOM 699 N N . LEU A 1 85 ? -20.202 4.328 5.186 1.00 97.44 85 LEU A N 1
ATOM 700 C CA . LEU A 1 85 ? -19.512 3.143 4.635 1.00 97.44 85 LEU A CA 1
ATOM 701 C C . LEU A 1 85 ? -18.793 3.360 3.282 1.00 97.44 85 LEU A C 1
ATOM 703 O O . LEU A 1 85 ? -17.622 2.983 3.195 1.00 97.44 85 LEU A O 1
ATOM 707 N N . PRO A 1 86 ? -19.415 3.937 2.229 1.00 97.62 86 PRO A N 1
ATOM 708 C CA . PRO A 1 86 ? -18.750 4.053 0.927 1.00 97.62 86 PRO A CA 1
ATOM 709 C C . PRO A 1 86 ? -17.510 4.951 0.981 1.00 97.62 86 PRO A C 1
ATOM 711 O O . PRO A 1 86 ? -16.461 4.601 0.442 1.00 97.62 86 PRO A O 1
ATOM 714 N N . LEU A 1 87 ? -17.614 6.079 1.692 1.00 97.12 87 LEU A N 1
ATOM 715 C CA . LEU A 1 87 ? -16.505 7.009 1.885 1.00 97.12 87 LEU A CA 1
ATOM 716 C C . LEU A 1 87 ? -15.396 6.375 2.732 1.00 97.12 87 LEU A C 1
ATOM 718 O O . LEU A 1 87 ? -14.219 6.501 2.404 1.00 97.12 87 LEU A O 1
ATOM 722 N N . LEU A 1 88 ? -15.769 5.637 3.782 1.00 97.50 88 LEU A N 1
ATOM 723 C CA . LEU A 1 88 ? -14.822 4.925 4.637 1.00 97.50 88 LEU A CA 1
ATOM 724 C C . LEU A 1 88 ? -13.992 3.918 3.841 1.00 97.50 88 LEU A C 1
ATOM 726 O O . LEU A 1 88 ? -12.771 3.897 3.970 1.00 97.50 88 LEU A O 1
ATOM 730 N N . LYS A 1 89 ? -14.644 3.098 3.009 1.00 97.00 89 LYS A N 1
ATOM 731 C CA . LYS A 1 89 ? -13.960 2.114 2.160 1.00 97.00 89 LYS A CA 1
ATOM 732 C C . LYS A 1 89 ? -13.016 2.796 1.169 1.00 97.00 89 LYS A C 1
ATOM 734 O O . LYS A 1 89 ? -11.864 2.387 1.066 1.00 97.00 89 LYS A O 1
ATOM 739 N N . ALA A 1 90 ? -13.455 3.883 0.529 1.00 96.00 90 ALA A N 1
ATOM 740 C CA . ALA A 1 90 ? -12.602 4.665 -0.366 1.00 96.00 90 ALA A CA 1
ATOM 741 C C . ALA A 1 90 ? -11.356 5.219 0.352 1.00 96.00 90 ALA A C 1
ATOM 743 O O . ALA A 1 90 ? -10.247 5.131 -0.177 1.00 96.00 90 ALA A O 1
ATOM 744 N N . TYR A 1 91 ? -11.508 5.738 1.576 1.00 96.31 91 TYR A N 1
ATOM 745 C CA . TYR A 1 91 ? -10.370 6.211 2.363 1.00 96.31 91 TYR A CA 1
ATOM 746 C C . TYR A 1 91 ? -9.445 5.089 2.824 1.00 96.31 91 TYR A C 1
ATOM 748 O O . TYR A 1 91 ? -8.235 5.255 2.741 1.00 96.31 91 TYR A O 1
ATOM 756 N N . ILE A 1 92 ? -9.964 3.948 3.277 1.00 96.88 92 ILE A N 1
ATOM 757 C CA . ILE A 1 92 ? -9.115 2.813 3.670 1.00 96.88 92 ILE A CA 1
ATOM 758 C C . ILE A 1 92 ? -8.244 2.365 2.488 1.00 96.88 92 ILE A C 1
ATOM 760 O O . ILE A 1 92 ? -7.036 2.174 2.641 1.00 96.88 92 ILE A O 1
ATOM 764 N N . ASP A 1 93 ? -8.838 2.251 1.303 1.00 92.69 93 ASP A N 1
ATOM 765 C CA . ASP A 1 93 ? -8.157 1.762 0.106 1.00 92.69 93 ASP A CA 1
ATOM 766 C C . ASP A 1 93 ? -7.069 2.729 -0.389 1.00 92.69 93 ASP A C 1
ATOM 768 O O . ASP A 1 93 ? -5.986 2.296 -0.787 1.00 92.69 93 ASP A O 1
ATOM 772 N N . VAL A 1 94 ? -7.326 4.039 -0.347 1.00 90.88 94 VAL A N 1
ATOM 773 C CA . VAL A 1 94 ? -6.391 5.046 -0.875 1.00 90.88 94 VAL A CA 1
ATOM 774 C C . VAL A 1 94 ? -5.404 5.538 0.182 1.00 90.88 94 VAL A C 1
ATOM 776 O O . VAL A 1 94 ? -4.227 5.678 -0.125 1.00 90.88 94 VAL A O 1
ATOM 779 N N . VAL A 1 95 ? -5.860 5.787 1.409 1.00 95.19 95 VAL A N 1
ATOM 780 C CA . VAL A 1 95 ? -5.088 6.494 2.446 1.00 95.19 95 VAL A CA 1
ATOM 781 C C . VAL A 1 95 ? -4.330 5.533 3.365 1.00 95.19 95 VAL A C 1
ATOM 783 O O . VAL A 1 95 ? -3.260 5.883 3.844 1.00 95.19 95 VAL A O 1
ATOM 786 N N . LEU A 1 96 ? -4.828 4.312 3.606 1.00 97.00 96 LEU A N 1
ATOM 787 C CA . LEU A 1 96 ? -4.116 3.331 4.448 1.00 97.00 96 LEU A CA 1
ATOM 788 C C . LEU A 1 96 ? -3.445 2.238 3.628 1.00 97.00 96 LEU A C 1
ATOM 790 O O . LEU A 1 96 ? -2.283 1.900 3.864 1.00 97.00 96 LEU A O 1
ATOM 794 N N . ARG A 1 97 ? -4.162 1.669 2.655 1.00 97.44 97 ARG A N 1
ATOM 795 C CA . ARG A 1 97 ? -3.660 0.501 1.931 1.00 97.44 97 ARG A CA 1
ATOM 796 C C . ARG A 1 97 ? -2.509 0.841 0.998 1.00 97.44 97 ARG A C 1
ATOM 798 O O . ARG A 1 97 ? -1.549 0.077 0.943 1.00 97.44 97 ARG A O 1
ATOM 805 N N . LYS A 1 98 ? -2.563 1.975 0.299 1.00 96.06 98 LYS A N 1
ATOM 806 C CA . LYS A 1 98 ? -1.476 2.393 -0.593 1.00 96.06 98 LYS A CA 1
ATOM 807 C C . LYS A 1 98 ? -0.156 2.621 0.173 1.00 96.06 98 LYS A C 1
ATOM 809 O O . LYS A 1 98 ? 0.829 2.009 -0.245 1.00 96.06 98 LYS A O 1
ATOM 814 N N . PRO A 1 99 ? -0.102 3.374 1.293 1.00 97.12 99 PRO A N 1
ATOM 815 C CA . PRO A 1 99 ? 1.118 3.458 2.101 1.00 97.12 99 PRO A CA 1
ATOM 816 C C . PRO A 1 99 ? 1.563 2.113 2.688 1.00 97.12 99 PRO A C 1
ATOM 818 O O . PRO A 1 99 ? 2.750 1.806 2.652 1.00 97.12 99 PRO A O 1
ATOM 821 N N . LEU A 1 100 ? 0.638 1.264 3.161 1.00 98.56 100 LEU A N 1
ATOM 822 C CA . LEU A 1 100 ? 0.997 -0.063 3.681 1.00 98.56 100 LEU A CA 1
ATOM 823 C C . LEU A 1 100 ? 1.656 -0.947 2.614 1.00 98.56 100 LEU A C 1
ATOM 825 O O . LEU A 1 100 ? 2.712 -1.526 2.860 1.00 98.56 100 LEU A O 1
ATOM 829 N N . ILE A 1 101 ? 1.072 -1.018 1.414 1.00 98.31 101 ILE A N 1
ATOM 830 C CA . ILE A 1 101 ? 1.668 -1.751 0.291 1.00 98.31 101 ILE A CA 1
ATOM 831 C C . ILE A 1 101 ? 3.033 -1.161 -0.057 1.00 98.31 101 ILE A C 1
ATOM 833 O O . ILE A 1 101 ? 3.959 -1.922 -0.316 1.00 98.31 101 ILE A O 1
ATOM 837 N N . LYS A 1 102 ? 3.186 0.169 -0.030 1.00 98.00 102 LYS A N 1
ATOM 838 C CA . LYS A 1 102 ? 4.473 0.816 -0.300 1.00 98.00 102 LYS A CA 1
ATOM 839 C C . LYS A 1 102 ? 5.533 0.467 0.747 1.00 98.00 102 LYS A C 1
ATOM 841 O O . LYS A 1 102 ? 6.686 0.245 0.391 1.00 98.00 102 LYS A O 1
ATOM 846 N N . MET A 1 103 ? 5.146 0.374 2.015 1.00 98.56 103 MET A N 1
ATOM 847 C CA . MET A 1 103 ? 6.053 -0.024 3.086 1.00 98.56 103 MET A CA 1
ATOM 848 C C . MET A 1 103 ? 6.469 -1.497 2.948 1.00 98.56 103 MET A C 1
ATOM 850 O O . MET A 1 103 ? 7.652 -1.808 3.066 1.00 98.56 103 MET A O 1
ATOM 854 N N . PHE A 1 104 ? 5.534 -2.395 2.598 1.00 98.69 104 PHE A N 1
ATOM 855 C CA . PHE A 1 104 ? 5.872 -3.780 2.240 1.00 98.69 104 PHE A CA 1
ATOM 856 C C . PHE A 1 104 ? 6.776 -3.860 1.013 1.00 98.69 104 PHE A C 1
ATOM 858 O O . PHE A 1 104 ? 7.696 -4.669 0.988 1.00 98.69 104 PHE A O 1
ATOM 865 N N . GLU A 1 105 ? 6.532 -3.026 0.003 1.00 98.25 105 GLU A N 1
ATOM 866 C CA . GLU A 1 105 ? 7.362 -2.947 -1.193 1.00 98.25 105 GLU A CA 1
ATOM 867 C C . GLU A 1 105 ? 8.823 -2.675 -0.820 1.00 98.25 105 GLU A C 1
ATOM 869 O O . GLU A 1 105 ? 9.705 -3.395 -1.276 1.00 98.25 105 GLU A O 1
ATOM 874 N N . TRP A 1 106 ? 9.089 -1.706 0.058 1.00 98.56 106 TRP A N 1
ATOM 875 C CA . TRP A 1 106 ? 10.450 -1.420 0.512 1.00 98.56 106 TRP A CA 1
ATOM 876 C C . TRP A 1 106 ? 11.060 -2.542 1.349 1.00 98.56 106 TRP A C 1
ATOM 878 O O . TRP A 1 106 ? 12.198 -2.918 1.081 1.00 98.56 106 TRP A O 1
ATOM 888 N N . ASP A 1 107 ? 10.318 -3.119 2.295 1.00 98.50 107 ASP A N 1
ATOM 889 C CA . ASP A 1 107 ? 10.800 -4.245 3.112 1.00 98.50 107 ASP A CA 1
ATOM 890 C C . ASP A 1 107 ? 11.158 -5.473 2.253 1.00 98.50 107 ASP A C 1
ATOM 892 O O . ASP A 1 107 ? 12.206 -6.096 2.428 1.00 98.50 107 ASP A O 1
ATOM 896 N N . ILE A 1 108 ? 10.334 -5.786 1.250 1.00 98.31 108 ILE A N 1
ATOM 897 C CA . ILE A 1 108 ? 10.610 -6.852 0.277 1.00 98.31 108 ILE A CA 1
ATOM 898 C C . ILE A 1 108 ? 11.794 -6.470 -0.617 1.00 98.31 108 ILE A C 1
ATOM 900 O O . ILE A 1 108 ? 12.637 -7.315 -0.923 1.00 98.31 108 ILE A O 1
ATOM 904 N N . GLY A 1 109 ? 11.886 -5.203 -1.025 1.00 98.00 109 GLY A N 1
ATOM 905 C CA . GLY A 1 109 ? 13.008 -4.673 -1.794 1.00 98.00 109 GLY A CA 1
ATOM 906 C C . GLY A 1 109 ? 14.338 -4.895 -1.078 1.00 98.00 109 GLY A C 1
ATOM 907 O O . GLY A 1 109 ? 15.254 -5.450 -1.677 1.00 98.00 109 GLY A O 1
ATOM 908 N N . ILE A 1 110 ? 14.404 -4.580 0.218 1.00 97.88 110 ILE A N 1
ATOM 909 C CA . ILE A 1 110 ? 15.566 -4.846 1.079 1.00 97.88 110 ILE A CA 1
ATOM 910 C C . ILE A 1 110 ? 15.920 -6.337 1.051 1.00 97.88 110 ILE A C 1
ATOM 912 O O . ILE A 1 110 ? 17.027 -6.711 0.666 1.00 97.88 110 ILE A O 1
ATOM 916 N N . LYS A 1 111 ? 14.953 -7.207 1.367 1.00 97.00 111 LYS A N 1
ATOM 917 C CA . LYS A 1 111 ? 15.161 -8.664 1.475 1.00 97.00 111 LYS A CA 1
ATOM 918 C C . LYS A 1 111 ? 15.573 -9.335 0.164 1.00 97.00 111 LYS A C 1
ATOM 920 O O . LYS A 1 111 ? 16.200 -10.389 0.180 1.00 97.00 111 LYS A O 1
ATOM 925 N N . THR A 1 112 ? 15.213 -8.744 -0.971 1.00 96.62 112 THR A N 1
ATOM 926 C CA . THR A 1 112 ? 15.478 -9.290 -2.313 1.00 96.62 112 THR A CA 1
ATOM 927 C C . THR A 1 112 ? 16.582 -8.541 -3.061 1.00 96.62 112 THR A C 1
ATOM 929 O O . THR A 1 112 ? 16.832 -8.819 -4.237 1.00 96.62 112 THR A O 1
ATOM 932 N N . GLY A 1 113 ? 17.239 -7.572 -2.415 1.00 97.12 113 GLY A N 1
ATOM 933 C CA . GLY A 1 113 ? 18.263 -6.736 -3.041 1.00 97.12 113 GLY A CA 1
ATOM 934 C C . GLY A 1 113 ? 17.740 -5.904 -4.218 1.00 97.12 113 GLY A C 1
ATOM 935 O O . GLY A 1 113 ? 18.489 -5.651 -5.160 1.00 97.12 113 GLY A O 1
ATOM 936 N N . PHE A 1 114 ? 16.462 -5.513 -4.187 1.00 96.38 114 PHE A N 1
ATOM 937 C CA . PHE A 1 114 ? 15.779 -4.688 -5.192 1.00 96.38 114 PHE A CA 1
ATOM 938 C C . PHE A 1 114 ? 15.732 -5.306 -6.599 1.00 96.38 114 PHE A C 1
ATOM 940 O O . PHE A 1 114 ? 15.667 -4.602 -7.604 1.00 96.38 114 PHE A O 1
ATOM 947 N N . ARG A 1 115 ? 15.738 -6.642 -6.677 1.00 94.88 115 ARG A N 1
ATOM 948 C CA . ARG A 1 115 ?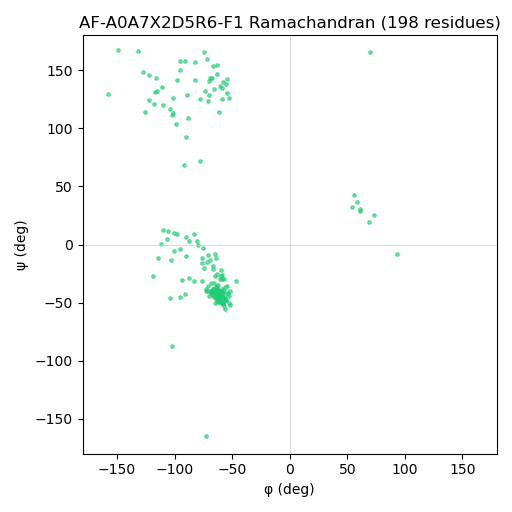 15.721 -7.402 -7.942 1.00 94.88 115 ARG A CA 1
ATOM 949 C C . ARG A 1 115 ? 14.352 -7.951 -8.323 1.00 94.88 115 ARG A C 1
ATOM 951 O O . ARG A 1 115 ? 14.260 -8.771 -9.229 1.00 94.88 115 ARG A O 1
ATOM 958 N N . THR A 1 116 ? 13.299 -7.536 -7.627 1.00 94.38 116 THR A N 1
ATOM 959 C CA . THR A 1 116 ? 11.943 -8.025 -7.879 1.00 94.38 116 THR A CA 1
ATOM 960 C C . THR A 1 116 ? 10.920 -6.900 -7.982 1.00 94.38 116 THR A C 1
ATOM 962 O O . THR A 1 116 ? 11.177 -5.765 -7.579 1.00 94.38 116 THR A O 1
ATOM 965 N N . SER A 1 117 ?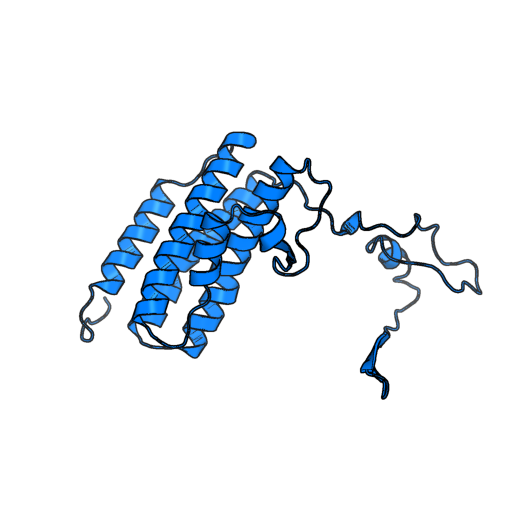 9.739 -7.249 -8.490 1.00 94.31 117 SER A N 1
ATOM 966 C CA . SER A 1 117 ? 8.511 -6.464 -8.423 1.00 94.31 117 SER A CA 1
ATOM 967 C C . SER A 1 117 ? 7.453 -7.222 -7.613 1.00 94.31 117 SER A C 1
ATOM 969 O O . SER A 1 117 ? 7.316 -8.444 -7.717 1.00 94.31 117 SER A O 1
ATOM 971 N N . ILE A 1 118 ? 6.643 -6.501 -6.834 1.00 95.06 118 ILE A N 1
ATOM 972 C CA . ILE A 1 118 ? 5.469 -7.077 -6.146 1.00 95.06 118 ILE A CA 1
ATOM 973 C C . ILE A 1 118 ? 4.204 -7.049 -7.016 1.00 95.06 118 ILE A C 1
ATOM 975 O O . ILE A 1 118 ? 3.127 -7.452 -6.569 1.00 95.06 118 ILE A O 1
ATOM 979 N N . GLY A 1 119 ? 4.326 -6.583 -8.262 1.00 94.06 119 GLY A N 1
ATOM 980 C CA . GLY A 1 119 ? 3.206 -6.366 -9.167 1.00 94.06 119 GLY A CA 1
ATOM 981 C C . GLY A 1 119 ? 2.314 -5.194 -8.743 1.00 94.06 119 GLY A C 1
ATOM 982 O O . GLY A 1 119 ? 2.360 -4.691 -7.618 1.00 94.06 119 GLY A O 1
ATOM 983 N N . LYS A 1 120 ? 1.459 -4.749 -9.669 1.00 91.25 120 LYS A N 1
ATOM 984 C CA . LYS A 1 120 ? 0.548 -3.619 -9.441 1.00 91.25 120 LYS A CA 1
ATOM 985 C C . LYS A 1 120 ? -0.309 -3.846 -8.191 1.00 91.25 120 LYS A C 1
ATOM 987 O O . LYS A 1 120 ? -0.927 -4.898 -8.055 1.00 91.25 120 LYS A O 1
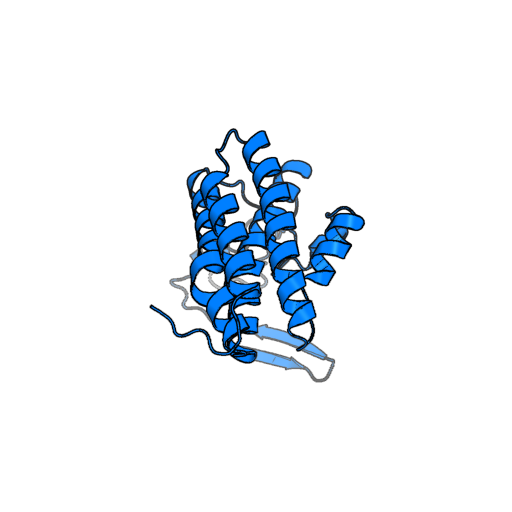ATOM 992 N N . ALA A 1 121 ? -0.358 -2.843 -7.313 1.00 92.62 121 ALA A N 1
ATOM 993 C CA . ALA A 1 121 ? -1.135 -2.864 -6.070 1.00 92.62 121 ALA A CA 1
ATOM 994 C C . ALA A 1 121 ? -0.844 -4.079 -5.161 1.00 92.62 121 ALA A C 1
ATOM 996 O O . ALA A 1 121 ? -1.739 -4.570 -4.479 1.00 92.62 121 ALA A O 1
ATOM 997 N N . GLY A 1 122 ? 0.396 -4.583 -5.157 1.00 94.75 122 GLY A N 1
ATOM 998 C CA . GLY A 1 122 ? 0.787 -5.691 -4.284 1.00 94.75 122 GLY A CA 1
ATOM 999 C C . GLY A 1 122 ? 0.223 -7.052 -4.700 1.00 94.75 122 GLY A C 1
ATOM 1000 O O . GLY A 1 122 ? 0.087 -7.942 -3.862 1.00 94.75 122 GLY A O 1
ATOM 1001 N N . ARG A 1 123 ? -0.085 -7.237 -5.992 1.00 95.81 123 ARG A N 1
ATOM 1002 C CA . ARG A 1 123 ? -0.616 -8.486 -6.575 1.00 95.81 123 ARG A CA 1
ATOM 1003 C C . ARG A 1 123 ? 0.127 -9.750 -6.133 1.00 95.81 123 ARG A C 1
ATOM 1005 O O . ARG A 1 123 ? -0.465 -10.823 -6.083 1.00 95.81 123 ARG A O 1
ATOM 1012 N N . HIS A 1 124 ? 1.424 -9.643 -5.866 1.00 96.44 124 HIS A N 1
ATOM 1013 C CA . HIS A 1 124 ? 2.291 -10.770 -5.536 1.00 96.44 124 HIS A CA 1
ATOM 1014 C C . HIS A 1 124 ? 2.764 -10.781 -4.080 1.00 96.44 124 HIS A C 1
ATOM 1016 O O . HIS A 1 124 ? 3.635 -11.581 -3.756 1.00 96.44 124 HIS A O 1
ATOM 1022 N N . LEU A 1 125 ? 2.183 -9.964 -3.191 1.00 97.50 125 LEU A N 1
ATOM 1023 C CA . LEU A 1 125 ? 2.581 -9.903 -1.777 1.00 97.50 125 LEU A CA 1
ATOM 1024 C C . LEU A 1 125 ? 2.548 -11.270 -1.077 1.00 97.50 125 LEU A C 1
ATOM 1026 O O . LEU A 1 125 ? 3.440 -11.555 -0.287 1.00 97.50 125 LEU A O 1
ATOM 1030 N N . GLN A 1 126 ? 1.598 -12.146 -1.421 1.00 97.44 126 GLN A N 1
ATOM 1031 C CA . GLN A 1 126 ? 1.512 -13.502 -0.859 1.00 97.44 126 GLN A CA 1
ATOM 1032 C C . GLN A 1 126 ? 2.785 -14.333 -1.061 1.00 97.44 126 GLN A C 1
ATOM 1034 O O . GLN A 1 126 ? 3.084 -15.203 -0.256 1.00 97.44 126 GLN A O 1
ATOM 1039 N N . LYS A 1 127 ? 3.535 -14.077 -2.140 1.00 97.00 127 LYS A N 1
ATOM 1040 C CA . LYS A 1 127 ? 4.771 -14.809 -2.446 1.00 97.00 127 LYS A CA 1
ATOM 1041 C C . LYS A 1 127 ? 5.942 -14.398 -1.552 1.00 97.00 127 LYS A C 1
ATOM 1043 O O . LYS A 1 127 ? 6.922 -15.129 -1.492 1.00 97.00 127 LYS A O 1
ATOM 1048 N N . TYR A 1 128 ? 5.869 -13.216 -0.940 1.00 97.25 128 TYR A N 1
ATOM 1049 C CA . TYR A 1 128 ? 6.999 -12.581 -0.258 1.00 97.25 128 TYR A CA 1
ATOM 1050 C C . TYR A 1 128 ? 6.765 -12.351 1.234 1.00 97.25 128 TYR A C 1
ATOM 1052 O O . TYR A 1 128 ? 7.728 -12.258 1.989 1.00 97.25 128 TYR A O 1
ATOM 1060 N N . LEU A 1 129 ? 5.510 -12.200 1.658 1.00 97.56 129 LEU A N 1
ATOM 1061 C CA . LEU A 1 129 ? 5.173 -12.014 3.063 1.00 97.56 129 LEU A CA 1
ATOM 1062 C C . LEU A 1 129 ? 5.114 -13.361 3.780 1.00 97.56 129 LEU A C 1
ATOM 1064 O O . LEU A 1 129 ? 4.580 -14.331 3.246 1.00 97.56 129 LEU A O 1
ATOM 1068 N N . GLU A 1 130 ? 5.600 -13.382 5.021 1.00 97.19 130 GLU A N 1
ATOM 1069 C CA . GLU A 1 130 ? 5.425 -14.530 5.914 1.00 97.19 130 GLU A CA 1
ATOM 1070 C C . GLU A 1 130 ? 3.933 -14.890 6.041 1.00 97.19 130 GLU A C 1
ATOM 1072 O O . GLU A 1 130 ? 3.102 -13.971 6.102 1.00 97.19 130 GLU A O 1
ATOM 1077 N N . PRO A 1 131 ? 3.563 -16.183 6.116 1.00 97.81 131 PRO A N 1
ATOM 1078 C CA . PRO A 1 131 ? 2.165 -16.618 6.118 1.00 97.81 131 PRO A CA 1
ATOM 1079 C C . PRO A 1 131 ? 1.290 -15.917 7.164 1.00 97.81 131 PRO A C 1
ATOM 1081 O O . PRO A 1 131 ? 0.162 -15.521 6.871 1.00 97.81 131 PRO A O 1
ATOM 1084 N N . GLU A 1 132 ? 1.811 -15.698 8.372 1.00 97.25 132 GLU A N 1
ATOM 1085 C CA . GLU A 1 132 ? 1.099 -15.015 9.455 1.00 97.25 132 GLU A CA 1
ATOM 1086 C C . GLU A 1 132 ? 0.855 -13.537 9.129 1.00 97.25 132 GLU A C 1
ATOM 1088 O O . GLU A 1 132 ? -0.216 -13.002 9.415 1.00 97.25 132 GLU A O 1
ATOM 1093 N N . ILE A 1 133 ? 1.827 -12.881 8.492 1.00 97.94 133 ILE A N 1
ATOM 1094 C CA . ILE A 1 133 ? 1.728 -11.473 8.095 1.00 97.94 133 ILE A CA 1
ATOM 1095 C C . ILE A 1 133 ? 0.774 -11.312 6.918 1.00 97.94 133 ILE A C 1
ATOM 1097 O O . ILE A 1 133 ? -0.031 -10.381 6.912 1.00 97.94 133 ILE A O 1
ATOM 1101 N N . TYR A 1 134 ? 0.810 -12.233 5.955 1.00 98.25 134 TYR A N 1
ATOM 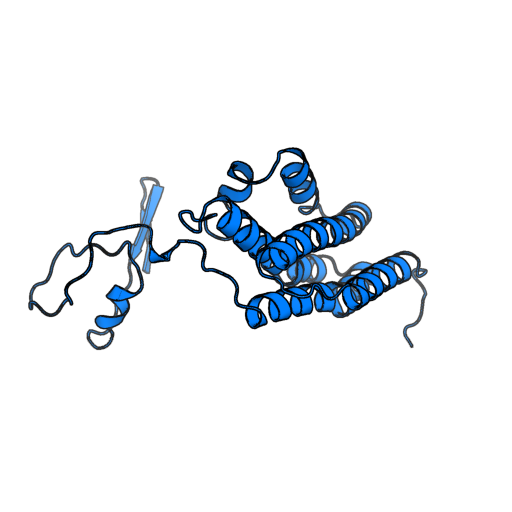1102 C CA . TYR A 1 134 ? -0.151 -12.237 4.861 1.00 98.25 134 TYR A CA 1
ATOM 1103 C C . TYR A 1 134 ? -1.578 -12.459 5.372 1.00 98.25 134 TYR A C 1
ATOM 1105 O O . TYR A 1 134 ? -2.478 -11.725 4.980 1.00 98.25 134 TYR A O 1
ATOM 1113 N N . LYS A 1 135 ? -1.778 -13.379 6.321 1.00 98.12 135 LYS A N 1
ATOM 1114 C CA . LYS A 1 135 ? -3.087 -13.617 6.945 1.00 98.12 135 LYS A CA 1
ATOM 1115 C C . LYS A 1 135 ? -3.624 -12.379 7.671 1.00 98.12 135 LYS A C 1
ATOM 1117 O O . LYS A 1 135 ? -4.806 -12.062 7.568 1.00 98.12 135 LYS A O 1
ATOM 1122 N N . GLU A 1 136 ? -2.770 -11.657 8.397 1.00 98.19 136 GLU A N 1
ATOM 1123 C CA . GLU A 1 136 ? -3.145 -10.373 9.008 1.00 98.19 136 GLU A CA 1
ATOM 1124 C C . GLU A 1 136 ? -3.460 -9.307 7.951 1.00 98.19 136 GLU A C 1
ATOM 1126 O O . GLU A 1 136 ? -4.397 -8.527 8.120 1.00 98.19 136 GLU A O 1
ATOM 1131 N N . PHE A 1 137 ? -2.719 -9.284 6.840 1.00 98.19 137 PHE A N 1
ATOM 1132 C CA . PHE A 1 137 ? -2.992 -8.391 5.716 1.00 98.19 137 PHE A CA 1
ATOM 1133 C C . PHE A 1 137 ? -4.330 -8.712 5.034 1.00 98.19 137 PHE A C 1
ATOM 1135 O O . PHE A 1 137 ? -5.092 -7.793 4.742 1.00 98.19 137 PHE A O 1
ATOM 1142 N N . GLU A 1 138 ? -4.675 -9.985 4.838 1.00 97.81 138 GLU A N 1
ATOM 1143 C CA . GLU A 1 138 ? -5.979 -10.412 4.309 1.00 97.81 138 GLU A CA 1
ATOM 1144 C C . GLU A 1 138 ? -7.132 -9.929 5.192 1.00 97.81 138 GLU A C 1
ATOM 1146 O O . GLU A 1 138 ? -8.128 -9.418 4.686 1.00 97.81 138 GLU A O 1
ATOM 1151 N N . GLN A 1 139 ? -6.968 -9.981 6.515 1.00 97.94 139 GLN A N 1
ATOM 1152 C CA . GLN A 1 139 ? -7.953 -9.464 7.471 1.00 97.94 139 GLN A CA 1
ATOM 1153 C C . GLN A 1 139 ? -8.156 -7.940 7.383 1.00 97.94 139 GLN A C 1
ATOM 1155 O O . GLN A 1 139 ? -9.123 -7.414 7.940 1.00 97.94 139 GLN A O 1
ATOM 1160 N N . THR A 1 140 ? -7.294 -7.213 6.661 1.00 97.81 140 THR A N 1
ATOM 1161 C CA . THR A 1 140 ? -7.527 -5.794 6.352 1.00 97.81 140 THR A CA 1
ATOM 1162 C C . THR A 1 140 ? -8.569 -5.571 5.247 1.00 97.81 140 THR A C 1
ATOM 1164 O O . THR A 1 140 ? -9.107 -4.467 5.114 1.00 97.81 140 THR A O 1
ATOM 1167 N N . TYR A 1 141 ? -8.902 -6.613 4.477 1.00 96.88 141 TYR A N 1
ATOM 1168 C CA . TYR A 1 141 ? -9.997 -6.617 3.510 1.00 96.88 141 TYR A CA 1
ATOM 1169 C C . TYR A 1 141 ? -11.282 -7.080 4.186 1.00 96.88 141 TYR A C 1
ATOM 1171 O O . TYR A 1 141 ? -11.589 -8.264 4.285 1.00 96.88 141 TYR A O 1
ATOM 1179 N N . THR A 1 142 ? -12.043 -6.112 4.674 1.00 95.75 142 THR A N 1
ATOM 1180 C CA . THR A 1 142 ? -13.270 -6.365 5.430 1.00 95.75 142 THR A CA 1
ATOM 1181 C C . THR A 1 142 ? -14.512 -6.313 4.553 1.00 95.75 142 THR A C 1
ATOM 1183 O O . THR A 1 142 ? -14.542 -5.647 3.514 1.00 95.75 142 THR A O 1
ATOM 1186 N N . ASP A 1 143 ? -15.575 -6.952 5.025 1.00 95.75 143 ASP A N 1
ATOM 1187 C CA . ASP A 1 143 ? -16.942 -6.774 4.538 1.00 95.75 143 ASP A CA 1
ATOM 1188 C C . ASP A 1 143 ? -17.526 -5.416 4.992 1.00 95.75 143 ASP A C 1
ATOM 1190 O O . ASP A 1 143 ? -16.801 -4.493 5.378 1.00 95.75 143 ASP A O 1
ATOM 1194 N N . SER A 1 144 ? -18.845 -5.241 4.906 1.00 96.69 144 SER A N 1
ATOM 1195 C CA . SER A 1 144 ? -19.532 -4.017 5.338 1.00 96.69 144 SER A CA 1
ATOM 1196 C C . SER A 1 144 ? -19.770 -3.930 6.852 1.00 96.69 144 SER A C 1
ATOM 1198 O O . SER A 1 144 ? -20.409 -2.980 7.302 1.00 96.69 144 SER A O 1
ATOM 1200 N N . ASN A 1 145 ? -19.307 -4.901 7.646 1.00 97.69 145 ASN A N 1
ATOM 1201 C CA . ASN A 1 145 ? -19.522 -4.911 9.088 1.00 97.69 145 ASN A CA 1
ATOM 1202 C C . ASN A 1 145 ? -18.556 -3.942 9.796 1.00 97.69 145 ASN A C 1
ATOM 1204 O O . ASN A 1 145 ? -17.336 -4.035 9.657 1.00 97.69 145 ASN A O 1
ATOM 1208 N N . TYR A 1 146 ? -19.095 -3.018 10.593 1.00 96.69 146 TYR A N 1
ATOM 1209 C CA . TYR A 1 146 ? -18.301 -1.986 11.264 1.00 96.69 146 TYR A CA 1
ATOM 1210 C C . TYR A 1 146 ? -17.326 -2.516 12.314 1.00 96.69 146 TYR A C 1
ATOM 1212 O O . TYR A 1 146 ? -16.245 -1.946 12.446 1.00 96.69 146 TYR A O 1
ATOM 1220 N N . ASP A 1 147 ? -17.647 -3.595 13.026 1.00 96.50 147 ASP A N 1
ATOM 1221 C CA . ASP A 1 147 ? -16.734 -4.189 14.008 1.00 96.50 147 ASP A CA 1
ATOM 1222 C C . ASP A 1 147 ? -15.517 -4.804 13.315 1.00 96.50 147 ASP A C 1
ATOM 1224 O O . ASP A 1 147 ? -14.378 -4.590 13.742 1.00 96.50 147 ASP A O 1
ATOM 1228 N N . ASN A 1 148 ? -15.747 -5.481 12.186 1.00 97.88 148 ASN A N 1
ATOM 1229 C CA . ASN A 1 148 ? -14.676 -5.985 11.330 1.00 97.88 148 ASN A CA 1
ATOM 1230 C C . ASN A 1 148 ? -13.811 -4.831 10.818 1.00 97.88 148 ASN A C 1
ATOM 1232 O O . ASN A 1 148 ? -12.584 -4.886 10.929 1.00 97.88 148 ASN A O 1
ATOM 1236 N N . ILE A 1 149 ? -14.429 -3.754 10.315 1.00 98.06 149 ILE A N 1
ATOM 1237 C CA . ILE A 1 149 ? -13.688 -2.585 9.830 1.00 98.06 149 ILE A CA 1
ATOM 1238 C C . ILE A 1 149 ? -12.871 -1.954 10.968 1.00 98.06 149 ILE A C 1
ATOM 1240 O O . ILE A 1 149 ? -11.681 -1.708 10.785 1.00 98.06 149 ILE A O 1
ATOM 1244 N N . TRP A 1 150 ? -13.437 -1.768 12.162 1.00 97.62 150 TRP A N 1
ATOM 1245 C CA . TRP A 1 150 ? -12.693 -1.278 13.326 1.00 97.62 150 TRP A CA 1
ATOM 1246 C C . TRP A 1 150 ? -11.466 -2.134 13.634 1.00 97.62 150 TRP A C 1
ATOM 1248 O O . TRP A 1 150 ? -10.379 -1.595 13.830 1.00 97.62 150 TRP A O 1
ATOM 1258 N N . ASN A 1 151 ? -11.624 -3.457 13.662 1.00 97.75 151 ASN A N 1
ATOM 1259 C CA . ASN A 1 151 ? -10.517 -4.379 13.901 1.00 97.75 151 ASN A CA 1
ATOM 1260 C C . ASN A 1 151 ? -9.450 -4.271 12.799 1.00 97.75 151 ASN A C 1
ATOM 1262 O O . ASN A 1 151 ? -8.257 -4.236 13.106 1.00 97.75 151 ASN A O 1
ATOM 1266 N N . SER A 1 152 ? -9.862 -4.105 11.537 1.00 98.06 152 SER A N 1
ATOM 1267 C CA . SER A 1 152 ? -8.929 -3.909 10.424 1.00 98.06 152 SER A CA 1
ATOM 1268 C C . SER A 1 152 ? -8.079 -2.647 10.549 1.00 98.06 152 SER A C 1
ATOM 1270 O O . SER A 1 152 ? -6.907 -2.687 10.193 1.00 98.06 152 SER A O 1
ATOM 1272 N N . LEU A 1 153 ? -8.604 -1.546 11.103 1.00 98.06 153 LEU A N 1
ATOM 1273 C CA . LEU A 1 153 ? -7.829 -0.311 11.291 1.00 98.06 153 LEU A CA 1
ATOM 1274 C C . LEU A 1 153 ? -6.658 -0.511 12.270 1.00 98.06 153 LEU A C 1
ATOM 1276 O O . LEU A 1 153 ? -5.569 0.023 12.056 1.00 98.06 153 LEU A O 1
ATOM 1280 N N . PHE A 1 154 ? -6.846 -1.334 13.306 1.00 98.06 154 PHE A N 1
ATOM 1281 C CA . PHE A 1 154 ? -5.761 -1.711 14.216 1.00 98.06 154 PHE A CA 1
ATOM 1282 C C . PHE A 1 154 ? -4.749 -2.652 13.555 1.00 98.06 154 PHE A C 1
ATOM 1284 O O . PHE A 1 154 ? -3.551 -2.518 13.805 1.00 98.06 154 PHE A O 1
ATOM 1291 N N . LEU A 1 155 ? -5.204 -3.563 12.687 1.00 98.31 155 LEU A N 1
ATOM 1292 C CA . LEU A 1 155 ? -4.311 -4.411 11.891 1.00 98.31 155 LEU A CA 1
ATOM 1293 C C . LE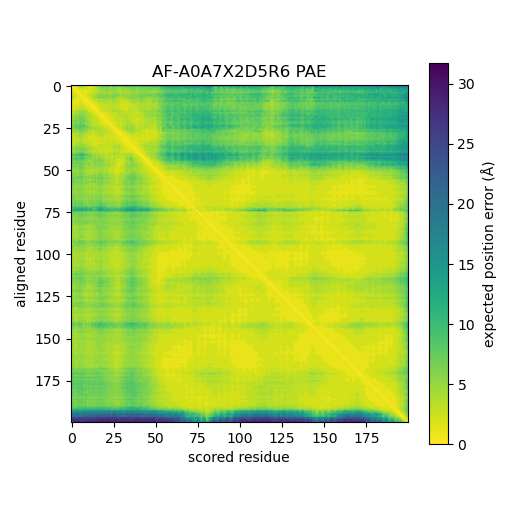U A 1 155 ? -3.487 -3.593 10.893 1.00 98.31 155 LEU A C 1
ATOM 1295 O O . LEU A 1 155 ? -2.280 -3.797 10.821 1.00 98.31 155 LEU A O 1
ATOM 1299 N N . PHE A 1 156 ? -4.091 -2.619 10.202 1.00 98.50 156 PHE A N 1
ATOM 1300 C CA . PHE A 1 156 ? -3.364 -1.670 9.356 1.00 98.50 156 PHE A CA 1
ATOM 1301 C C . PHE A 1 156 ? -2.222 -1.016 10.133 1.00 98.50 156 PHE A C 1
ATOM 1303 O O . PHE A 1 156 ? -1.081 -1.060 9.681 1.00 98.50 156 PHE A O 1
ATOM 1310 N N . TYR A 1 157 ? -2.511 -0.447 11.310 1.00 98.19 157 TYR A N 1
ATOM 1311 C CA . TYR A 1 157 ? -1.490 0.193 12.142 1.00 98.19 157 TYR A CA 1
ATOM 1312 C C . TYR A 1 157 ? -0.393 -0.787 12.573 1.00 98.19 157 TYR A C 1
ATOM 1314 O O . TYR A 1 157 ? 0.790 -0.476 12.452 1.00 98.19 157 TYR A O 1
ATOM 1322 N N . LYS A 1 158 ? -0.773 -1.980 13.047 1.00 98.38 158 LYS A N 1
ATOM 1323 C CA . LYS A 1 158 ? 0.168 -3.017 13.490 1.00 98.38 158 LYS A CA 1
ATOM 1324 C C . LYS A 1 158 ? 1.126 -3.420 12.368 1.00 98.38 158 LYS A C 1
ATOM 1326 O O . LYS A 1 158 ? 2.336 -3.446 12.586 1.00 98.38 158 LYS A O 1
ATOM 1331 N N . LEU A 1 159 ? 0.581 -3.733 11.193 1.00 98.69 159 LEU A N 1
ATOM 1332 C CA . LEU A 1 159 ? 1.353 -4.136 10.022 1.00 98.69 159 LEU A CA 1
ATOM 1333 C C . LEU A 1 159 ? 2.265 -3.000 9.563 1.00 98.69 159 LEU A C 1
ATOM 1335 O O . LEU A 1 159 ? 3.463 -3.210 9.411 1.00 98.69 159 LEU A O 1
ATOM 1339 N N . PHE A 1 160 ? 1.719 -1.788 9.431 1.00 98.62 160 PHE A N 1
ATOM 1340 C CA . PHE A 1 160 ? 2.485 -0.627 8.992 1.00 98.62 160 PHE A CA 1
ATOM 1341 C C . PHE A 1 160 ? 3.644 -0.323 9.937 1.00 98.62 160 PHE A C 1
ATOM 1343 O O . PHE A 1 160 ? 4.772 -0.207 9.475 1.00 98.62 160 PHE A O 1
ATOM 1350 N N . LYS A 1 161 ? 3.392 -0.249 11.253 1.00 98.31 161 LYS A N 1
ATOM 1351 C CA . LYS A 1 161 ? 4.431 0.010 12.259 1.00 98.31 161 LYS A CA 1
ATOM 1352 C C . LYS A 1 161 ? 5.544 -1.030 12.174 1.00 98.31 161 LYS A C 1
ATOM 1354 O O . LYS A 1 161 ? 6.699 -0.659 12.010 1.00 98.31 161 LYS A O 1
ATOM 1359 N N . LYS A 1 162 ? 5.193 -2.321 12.211 1.00 98.31 162 LYS A N 1
ATOM 1360 C CA . LYS A 1 162 ? 6.177 -3.412 12.165 1.00 98.31 162 LYS A CA 1
ATOM 1361 C C . LYS A 1 162 ? 7.065 -3.323 10.920 1.00 98.31 162 LYS A C 1
ATOM 1363 O O . LYS A 1 162 ? 8.279 -3.479 11.015 1.00 98.31 162 LYS A O 1
ATOM 1368 N N . THR A 1 163 ? 6.466 -3.089 9.755 1.00 98.62 163 THR A N 1
ATOM 1369 C CA . THR A 1 163 ? 7.212 -3.008 8.495 1.00 98.62 163 THR A CA 1
ATOM 1370 C C . THR A 1 163 ? 8.018 -1.712 8.393 1.00 98.62 163 THR A C 1
ATOM 1372 O O . THR A 1 163 ? 9.154 -1.744 7.935 1.00 98.62 163 THR A O 1
ATOM 1375 N N . ALA A 1 164 ? 7.483 -0.585 8.866 1.00 98.56 164 ALA A N 1
ATOM 1376 C CA . ALA A 1 164 ? 8.189 0.693 8.865 1.00 98.56 164 ALA A CA 1
ATOM 1377 C C . ALA A 1 164 ? 9.404 0.687 9.799 1.00 98.56 164 ALA A C 1
ATOM 1379 O O . ALA A 1 164 ? 10.444 1.216 9.426 1.00 98.56 164 ALA A O 1
ATOM 1380 N N . GLU A 1 165 ? 9.308 0.049 10.968 1.00 98.38 165 GLU A N 1
ATOM 1381 C CA . GLU A 1 165 ? 10.443 -0.141 11.879 1.00 98.38 165 GLU A CA 1
ATOM 1382 C C . GLU A 1 165 ? 11.542 -1.001 11.243 1.00 98.38 165 GLU A C 1
ATOM 1384 O O . GLU A 1 165 ? 12.714 -0.648 11.341 1.00 98.38 165 GLU A O 1
ATOM 1389 N N . SER A 1 166 ? 11.167 -2.075 10.535 1.00 98.31 166 SER A N 1
ATOM 1390 C CA . SER A 1 166 ? 12.104 -2.921 9.774 1.00 98.31 166 SER A CA 1
ATOM 1391 C C . SER A 1 166 ? 12.877 -2.106 8.729 1.00 98.31 166 SER A C 1
ATOM 1393 O O . SER A 1 166 ? 14.107 -2.113 8.705 1.00 98.31 166 SER A O 1
ATOM 1395 N N . VAL A 1 167 ? 12.160 -1.328 7.909 1.00 98.62 167 VAL A N 1
ATOM 1396 C CA . VAL A 1 167 ? 12.767 -0.470 6.876 1.00 98.62 167 VAL A CA 1
ATOM 1397 C C . VAL A 1 167 ? 13.635 0.627 7.498 1.00 98.62 167 VAL A C 1
ATOM 1399 O O . VAL A 1 167 ? 14.737 0.887 7.016 1.00 98.62 167 VAL A O 1
ATOM 1402 N N . ALA A 1 168 ? 13.158 1.266 8.569 1.00 98.38 168 ALA A N 1
ATOM 1403 C CA . ALA A 1 168 ? 13.889 2.319 9.263 1.00 98.38 168 ALA A CA 1
ATOM 1404 C C . ALA A 1 168 ? 15.201 1.805 9.861 1.00 98.38 168 ALA A C 1
ATOM 1406 O O . ALA A 1 168 ? 16.226 2.470 9.738 1.00 98.38 168 ALA A O 1
ATOM 1407 N N . GLN A 1 169 ? 15.183 0.608 10.451 1.00 98.06 169 GLN A N 1
ATOM 1408 C CA . GLN A 1 169 ? 16.369 -0.024 11.017 1.00 98.06 169 GLN A CA 1
ATOM 1409 C C . GLN A 1 169 ? 17.436 -0.303 9.951 1.00 98.06 169 GLN A C 1
ATOM 1411 O O . GLN A 1 169 ? 18.605 -0.011 10.192 1.00 98.06 169 GLN A O 1
ATOM 1416 N N . GLU A 1 170 ? 17.050 -0.826 8.783 1.00 98.12 170 GLU A N 1
ATOM 1417 C CA . GLU A 1 170 ? 17.992 -1.137 7.697 1.00 98.12 170 GLU A CA 1
ATOM 1418 C C . GLU A 1 170 ? 18.683 0.120 7.147 1.00 98.12 170 GLU A C 1
ATOM 1420 O O . GLU A 1 170 ? 19.886 0.125 6.897 1.00 98.12 170 GLU A O 1
ATOM 1425 N N . TYR A 1 171 ? 17.927 1.205 6.971 1.00 97.06 171 TYR A N 1
ATOM 1426 C CA . TYR A 1 171 ? 18.428 2.438 6.359 1.00 97.06 171 TYR A CA 1
ATOM 1427 C C . TYR A 1 171 ? 18.914 3.496 7.363 1.00 97.06 171 TYR A C 1
ATOM 1429 O O . TYR A 1 171 ? 19.412 4.545 6.954 1.00 97.06 171 TYR A O 1
ATOM 1437 N N . GLY A 1 172 ? 18.764 3.253 8.668 1.00 97.75 172 GLY A N 1
ATOM 1438 C CA . GLY A 1 172 ? 19.056 4.235 9.716 1.00 97.75 172 GLY A CA 1
ATOM 1439 C C . GLY A 1 172 ? 18.081 5.420 9.758 1.00 97.75 172 GLY A C 1
ATOM 1440 O O . GLY A 1 172 ? 18.412 6.463 10.323 1.00 97.75 172 GLY A O 1
ATOM 1441 N N . PHE A 1 173 ? 16.893 5.286 9.164 1.00 98.19 173 PHE A N 1
ATOM 1442 C CA . PHE A 1 173 ? 15.845 6.306 9.241 1.00 98.19 173 PHE A CA 1
ATOM 1443 C C . PHE A 1 173 ? 15.174 6.302 10.619 1.00 98.19 173 PHE A C 1
ATOM 1445 O O . PHE A 1 173 ? 15.305 5.362 11.403 1.00 98.19 173 PHE A O 1
ATOM 1452 N N . GLN A 1 174 ? 14.422 7.359 10.919 1.00 97.19 174 GLN A N 1
ATOM 1453 C CA . GLN A 1 174 ? 13.685 7.481 12.174 1.00 97.19 174 GLN A CA 1
ATOM 1454 C C . GLN A 1 174 ? 12.194 7.228 11.942 1.00 97.19 174 GLN A C 1
ATOM 1456 O O . GLN A 1 174 ? 11.526 7.993 11.251 1.00 97.19 174 GLN A O 1
ATOM 1461 N N . PHE A 1 175 ? 11.653 6.170 12.548 1.00 97.31 175 PHE A N 1
ATOM 1462 C CA . PHE A 1 175 ? 10.206 5.961 12.578 1.00 97.31 175 PHE A CA 1
ATOM 1463 C C . PHE A 1 175 ? 9.548 6.951 13.563 1.00 97.31 175 PHE A C 1
ATOM 1465 O O . PHE A 1 175 ? 10.016 7.076 14.700 1.00 97.31 175 PHE A O 1
ATOM 1472 N N . PRO A 1 176 ? 8.459 7.654 13.188 1.00 96.12 176 PRO A N 1
ATOM 1473 C CA . PRO A 1 176 ? 7.826 8.659 14.042 1.00 96.12 176 PRO A CA 1
ATOM 1474 C C . PRO A 1 176 ? 6.945 8.024 15.138 1.00 96.12 176 PRO A C 1
ATOM 1476 O O . PRO A 1 176 ? 5.715 8.115 15.116 1.00 96.12 176 PRO A O 1
ATOM 1479 N N . GLU A 1 177 ? 7.582 7.409 16.136 1.00 96.06 177 GLU A N 1
ATOM 1480 C CA . GLU A 1 177 ? 6.939 6.628 17.206 1.00 96.06 177 GLU A CA 1
ATOM 1481 C C . GLU A 1 177 ? 5.828 7.407 17.934 1.00 96.06 177 GLU A C 1
ATOM 1483 O O . GLU A 1 177 ? 4.722 6.905 18.141 1.00 96.06 177 GLU A O 1
ATOM 1488 N N . GLU A 1 178 ? 6.079 8.676 18.264 1.00 95.75 178 GLU A N 1
ATOM 1489 C CA . GLU A 1 178 ? 5.109 9.526 18.962 1.00 95.75 178 GLU A CA 1
ATOM 1490 C C . GLU A 1 178 ? 3.890 9.875 18.096 1.00 95.75 178 GLU A C 1
ATOM 1492 O O . GLU A 1 178 ? 2.774 9.984 18.608 1.00 95.75 178 GLU A O 1
ATOM 1497 N N . ALA A 1 179 ? 4.063 10.026 16.778 1.00 94.94 179 ALA A N 1
ATOM 1498 C CA . ALA A 1 179 ? 2.932 10.194 15.867 1.00 94.94 179 ALA A CA 1
ATOM 1499 C C . ALA A 1 179 ? 2.102 8.906 15.784 1.00 94.94 179 ALA A C 1
ATOM 1501 O O . ALA A 1 179 ? 0.873 8.973 15.838 1.00 94.94 179 ALA A O 1
ATOM 1502 N N . GLY A 1 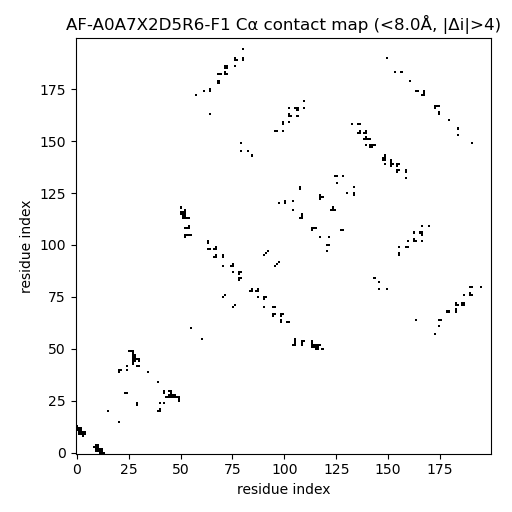180 ? 2.765 7.746 15.743 1.00 94.19 180 GLY A N 1
ATOM 1503 C CA . GLY A 1 180 ? 2.105 6.443 15.769 1.00 94.19 180 GLY A CA 1
ATOM 1504 C C . GLY A 1 180 ? 1.279 6.213 17.033 1.00 94.19 180 GLY A C 1
ATOM 1505 O O . GLY A 1 180 ? 0.102 5.853 16.948 1.00 94.19 180 GLY A O 1
ATOM 1506 N N . LYS A 1 181 ? 1.848 6.504 18.210 1.00 95.19 181 LYS A N 1
ATOM 1507 C CA . LYS A 1 181 ? 1.131 6.421 19.493 1.00 95.19 181 LYS A CA 1
ATOM 1508 C C . LYS A 1 181 ? -0.111 7.306 19.503 1.00 95.19 181 LYS A C 1
ATOM 1510 O O . LYS A 1 181 ? -1.201 6.801 19.769 1.00 95.19 181 LYS A O 1
ATOM 1515 N N . ARG A 1 182 ? 0.025 8.583 19.121 1.00 95.69 182 ARG A N 1
ATOM 1516 C CA . ARG A 1 182 ? -1.115 9.513 19.036 1.00 95.69 182 ARG A CA 1
ATOM 1517 C C . ARG A 1 182 ? -2.191 9.022 18.072 1.00 95.69 182 ARG A C 1
ATOM 1519 O O . ARG A 1 182 ? -3.375 9.129 18.383 1.00 95.69 182 ARG A O 1
ATOM 1526 N N . ALA A 1 183 ? -1.802 8.464 16.925 1.00 95.31 183 ALA A N 1
ATOM 1527 C CA . ALA A 1 183 ? -2.743 7.912 15.956 1.00 95.31 183 ALA A CA 1
ATOM 1528 C C . ALA A 1 183 ? -3.537 6.732 16.526 1.00 95.31 183 ALA A C 1
ATOM 1530 O O . ALA A 1 183 ? -4.766 6.697 16.429 1.00 95.31 183 ALA A O 1
ATOM 1531 N N . LEU A 1 184 ? -2.852 5.798 17.186 1.00 95.19 184 LEU A N 1
ATOM 1532 C CA . LEU A 1 184 ? -3.489 4.650 17.817 1.00 95.19 184 LEU A CA 1
ATOM 1533 C C . LEU A 1 184 ? -4.410 5.061 18.977 1.00 95.19 184 LEU A C 1
ATOM 1535 O O . LEU A 1 184 ? -5.505 4.515 19.119 1.00 95.19 184 LEU A O 1
ATOM 1539 N N . GLU A 1 185 ? -3.979 6.006 19.810 1.00 95.81 185 GLU A N 1
ATOM 1540 C CA . GLU A 1 185 ? -4.771 6.539 20.922 1.00 95.81 185 GLU A CA 1
ATOM 1541 C C . GLU A 1 185 ? -6.022 7.263 20.432 1.00 95.81 185 GLU A C 1
ATOM 1543 O O . GLU A 1 185 ? -7.115 7.000 20.934 1.00 95.81 185 GLU A O 1
ATOM 1548 N N . PHE A 1 186 ? -5.890 8.108 19.408 1.00 95.38 186 PHE A N 1
ATOM 1549 C CA . PHE A 1 186 ? -7.028 8.787 18.802 1.00 95.38 186 PHE A CA 1
ATOM 1550 C C . PHE A 1 186 ? -8.033 7.785 18.228 1.00 95.38 186 PHE A C 1
ATOM 1552 O O . PHE A 1 186 ? -9.226 7.877 18.508 1.00 95.38 186 PHE A O 1
ATOM 1559 N N . LEU A 1 187 ? -7.562 6.768 17.501 1.00 95.25 187 LEU A N 1
ATOM 1560 C CA . LEU A 1 187 ? -8.424 5.724 16.952 1.00 95.25 187 LEU A CA 1
ATOM 1561 C C . LEU A 1 187 ? -9.182 4.960 18.055 1.00 95.25 187 LEU A C 1
ATOM 1563 O O . LEU A 1 187 ? -10.389 4.736 17.935 1.00 95.25 187 LEU A O 1
ATOM 1567 N N . LYS A 1 188 ? -8.499 4.599 19.152 1.00 95.56 188 LYS A N 1
ATOM 1568 C CA . LYS A 1 188 ? -9.121 3.965 20.329 1.00 95.56 188 LYS A CA 1
ATOM 1569 C C . LYS A 1 188 ? -10.160 4.874 20.979 1.00 95.56 188 LYS A C 1
ATOM 1571 O O . LYS A 1 188 ? -11.241 4.398 21.318 1.00 95.56 188 LYS A O 1
ATOM 1576 N N . HIS A 1 189 ? -9.847 6.159 21.125 1.00 95.00 189 HIS A N 1
ATO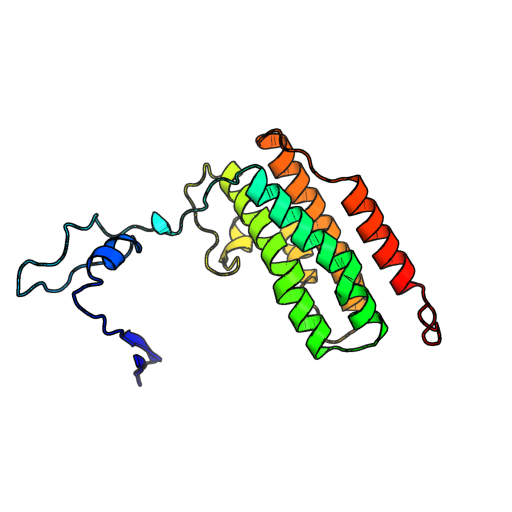M 1577 C CA . HIS A 1 189 ? -10.757 7.143 21.696 1.00 95.00 189 HIS A CA 1
ATOM 1578 C C . HIS A 1 189 ? -12.043 7.255 20.871 1.00 95.00 189 HIS A C 1
ATOM 1580 O O . HIS A 1 189 ? -13.130 7.121 21.425 1.00 95.00 189 HIS A O 1
ATOM 1586 N N . ILE A 1 190 ? -11.934 7.406 19.545 1.00 95.31 190 ILE A N 1
ATOM 1587 C CA . ILE A 1 190 ? -13.109 7.514 18.672 1.00 95.31 190 ILE A CA 1
ATOM 1588 C C . ILE A 1 190 ? -13.963 6.238 18.704 1.00 95.31 190 ILE A C 1
ATOM 1590 O O . ILE A 1 190 ? -15.187 6.337 18.726 1.00 95.31 190 ILE A O 1
ATOM 1594 N N . LYS A 1 191 ? -13.353 5.045 18.780 1.00 94.44 191 LYS A N 1
ATOM 1595 C CA . LYS A 1 191 ? -14.096 3.777 18.917 1.00 94.44 191 LYS A CA 1
ATOM 1596 C C . LYS A 1 191 ? -14.942 3.712 20.197 1.00 94.44 191 LYS A C 1
ATOM 1598 O O . LYS A 1 191 ? -15.959 3.030 20.217 1.00 94.44 191 LYS A O 1
ATOM 1603 N N . GLN A 1 192 ? -14.513 4.390 21.260 1.00 94.06 192 GLN A N 1
ATOM 1604 C CA . GLN A 1 192 ? -15.201 4.418 22.556 1.00 94.06 192 GLN A CA 1
ATOM 1605 C C . GLN A 1 192 ? -16.227 5.553 22.676 1.00 94.06 192 GLN A C 1
ATOM 1607 O O . GLN A 1 192 ? -16.976 5.586 23.653 1.00 94.06 192 GLN A O 1
ATOM 1612 N N . LEU A 1 193 ? -16.267 6.493 21.724 1.00 93.06 193 LEU A N 1
ATOM 1613 C CA . LEU A 1 193 ? -17.223 7.593 21.772 1.00 93.06 193 LEU A CA 1
ATOM 1614 C C . LEU A 1 193 ? -18.658 7.072 21.618 1.00 93.06 193 LEU A C 1
ATOM 1616 O O . LEU A 1 193 ? -18.931 6.298 20.698 1.00 93.06 193 LEU A O 1
ATOM 1620 N N . PRO A 1 194 ? -19.600 7.536 22.457 1.00 87.56 194 PRO A N 1
ATOM 1621 C CA . PRO A 1 194 ? -20.998 7.163 22.314 1.00 87.56 194 PRO A CA 1
ATOM 1622 C C . PRO A 1 194 ? -21.577 7.739 21.016 1.00 87.56 194 PRO A C 1
ATOM 1624 O O . PRO A 1 194 ? -21.135 8.783 20.534 1.00 87.56 194 PRO A O 1
ATOM 1627 N N . GLU A 1 195 ? -22.603 7.088 20.465 1.00 81.00 195 GLU A N 1
ATOM 1628 C CA . GLU A 1 195 ? -23.212 7.478 19.179 1.00 81.00 195 GLU A CA 1
ATOM 1629 C C . GLU A 1 195 ? -23.786 8.907 19.183 1.00 81.00 195 GLU A C 1
ATOM 1631 O O . GLU A 1 195 ? -23.929 9.533 18.138 1.00 81.00 195 GLU A O 1
ATOM 1636 N N . ASN A 1 196 ? -24.093 9.448 20.364 1.00 81.81 196 ASN A N 1
ATOM 1637 C CA . ASN A 1 196 ? -24.639 10.790 20.553 1.00 81.81 196 ASN A CA 1
ATOM 1638 C C . ASN A 1 196 ? -23.585 11.851 20.924 1.00 81.81 196 ASN A C 1
ATOM 1640 O O . ASN A 1 196 ? -23.959 12.972 21.288 1.00 81.81 196 ASN A O 1
ATOM 1644 N N . ALA A 1 197 ? -22.288 11.531 20.860 1.00 81.12 197 ALA A N 1
ATOM 1645 C CA . ALA A 1 197 ? -21.232 12.502 21.124 1.00 81.12 197 ALA A CA 1
ATOM 1646 C C . ALA A 1 197 ? -21.336 13.688 20.146 1.00 81.12 197 ALA A C 1
ATOM 1648 O O . ALA A 1 197 ? -21.349 13.518 18.928 1.00 81.12 197 ALA A O 1
ATOM 1649 N N . ARG A 1 198 ? -21.407 14.915 20.671 1.00 66.00 198 ARG A N 1
ATOM 1650 C CA . ARG A 1 198 ? -21.351 16.134 19.850 1.00 66.00 198 ARG A CA 1
ATOM 1651 C C . ARG A 1 198 ? -19.893 16.555 19.694 1.00 66.00 198 ARG A C 1
ATOM 1653 O O . ARG A 1 198 ? -19.179 16.656 20.689 1.00 66.00 198 ARG A O 1
ATOM 1660 N N . GLY A 1 199 ? -19.459 16.782 18.454 1.00 60.97 199 GLY A N 1
ATOM 1661 C CA . GLY A 1 199 ? -18.122 17.307 18.171 1.00 60.97 199 GLY A CA 1
ATOM 1662 C C . GLY A 1 199 ? -17.933 18.683 18.812 1.00 60.97 199 GLY A C 1
ATOM 1663 O O . GLY A 1 199 ? -18.851 19.502 18.774 1.00 60.97 199 GLY A O 1
ATOM 1664 N N . ARG A 1 200 ? -16.767 18.903 19.426 1.00 42.06 200 ARG A N 1
ATOM 1665 C CA . ARG A 1 200 ? -16.271 20.253 19.716 1.00 42.06 200 ARG A CA 1
ATOM 1666 C C . ARG A 1 200 ? -15.696 20.869 18.450 1.00 42.06 200 ARG A C 1
ATOM 1668 O O . ARG A 1 200 ? -15.095 20.101 17.664 1.00 42.06 200 ARG A O 1
#

Nearest PDB structures (foldseek):
  8vxb-assembly1_A-2  TM=9.212E-01  e=6.542E-10  Campylobacter fetus subsp. fetus
  2pbe-assembly1_A  TM=7.042E-01  e=1.603E-08  Bacillus subtilis
  3jz0-assembly1_B  TM=7.224E-01  e=1.764E-02  Enterococcus faecium
  3jyy-assembly1_A  TM=5.902E-01  e=1.385E-02  Enterococcus faecium

pLDDT: mean 94.32, std 6.19, range [42.06, 98.69]

Solvent-accessible surface area (backbone atoms only — not comparable to full-atom values): 11798 Å² total; per-residue (Å²): 90,80,44,78,46,95,88,68,53,73,49,80,50,83,86,77,65,75,94,51,54,76,58,57,75,66,46,32,66,52,73,89,88,78,72,94,80,76,74,74,71,93,70,67,79,63,40,66,71,68,59,33,41,68,83,75,48,69,66,58,51,49,53,40,52,48,48,36,40,46,35,41,65,57,55,48,50,55,30,57,70,70,65,40,61,73,62,33,52,53,44,46,56,60,37,45,44,47,38,40,47,51,37,49,46,43,43,50,21,63,79,55,72,38,73,48,59,46,55,77,95,44,72,42,42,75,82,73,42,57,70,70,57,38,54,50,54,54,53,53,69,54,73,91,49,66,69,53,41,57,54,17,56,55,44,51,50,52,53,38,50,58,38,41,48,54,44,17,64,78,72,70,46,83,65,65,60,71,56,52,52,52,20,54,51,49,39,54,51,51,73,67,52,59,96,81,68,76,85,130

Mean predicted aligned error: 4.8 Å

Foldseek 3Di:
DWDQDPVRDIDDDDDDDLVCLVVLQLQLQDDDPDDDPPSRDDHDHRDCVNQFQDADDLVNLVVLLCLQLCLLQPDLLVCLLVLVQVVNVVSCVPRQQVSLLNLLSNLQCVVVVRPDHCDDSNVNVVVRDDPVLVVLVVLLDDDSDSVSPLVSSVSSLVSNVVSSVSNCVVVVHDRPVVSSVVSVVSSVVSVPDDSPDDDD

Secondary structure (DSSP, 8-state):
-EEE-TTS-EEE-----GGGGGGGGG-TT---S--SSS-S--PPPP-SGGGSPPPPPHHHHHHHHHHHHHHHHTTHHHHHHTT-HHHHHHHIIIIIIHHHHHHHHHHHHHHTTT-----GGGTTGGGTS-HHHHHHHHTTS--S-HHHHHHHHHHHHHHHHHHHHHHHHHHT----HHHHHHHHHHHHHHHHS-TTPPP-